Protein AF-A0A662SDG2-F1 (afdb_monomer_lite)

Sequence (334 aa):
MAEVIRYVDPDATGSGTGVDWTNAYTSLSAWEAAEQTNLVTDGDWHHVYCRSSSGTADTTGFVLAGWTTDSTHNIVVEAADGDQAVKTGWDTSRYRLVGVDDRIADIQEDYVTFRGLQFGFAYTSAGYEDIMRVRNQGVSNEILIDSCYFRTSSAGTTNQQIYAMTTNVNLIVVNTVMINGRMGVRVATDCSITLYNNVIYNCTSMGVYGNDTGATLYAKNNAVFDTPDDFDFAGTATIDHCASDDGDGTNSVAPSGSDWDNEYSDPANGDFTLLNTGNCYHGGATGPDTGLYTTDMEGDTYNTSAYSIGVDEYAASGGIVIPTVISLIRRLIG

Structure (mmCIF, N/CA/C/O backbone):
data_AF-A0A662SDG2-F1
#
_entry.id   AF-A0A662SDG2-F1
#
loop_
_atom_site.group_PDB
_atom_site.id
_atom_site.type_symbol
_atom_site.label_atom_id
_atom_site.label_alt_id
_atom_site.label_comp_id
_atom_site.label_asym_id
_atom_site.label_entity_id
_atom_site.label_seq_id
_atom_site.pdbx_PDB_ins_code
_atom_site.Cartn_x
_atom_site.Cartn_y
_atom_site.Cartn_z
_atom_site.occupancy
_atom_site.B_iso_or_equiv
_atom_site.auth_seq_id
_atom_site.auth_comp_id
_atom_site.auth_asym_id
_atom_site.auth_atom_id
_atom_site.pdbx_PDB_model_num
ATOM 1 N N . MET A 1 1 ? -16.011 -16.568 17.002 1.00 83.62 1 MET A N 1
ATOM 2 C CA . MET A 1 1 ? -15.451 -15.583 16.077 1.00 83.62 1 MET A CA 1
ATOM 3 C C . MET A 1 1 ? -16.527 -14.605 15.697 1.00 83.62 1 MET A C 1
ATOM 5 O O . MET A 1 1 ? -17.294 -14.879 14.777 1.00 83.62 1 MET A O 1
ATOM 9 N N . ALA A 1 2 ? -16.656 -13.542 16.487 1.00 93.88 2 ALA A N 1
ATOM 10 C CA . ALA A 1 2 ? -17.418 -12.382 16.064 1.00 93.88 2 ALA A CA 1
ATOM 11 C C . ALA A 1 2 ? -16.477 -11.405 15.349 1.00 93.88 2 ALA A C 1
ATOM 13 O O . ALA A 1 2 ? -15.291 -11.319 15.658 1.00 93.88 2 ALA A O 1
ATOM 14 N N . GLU A 1 3 ? -17.018 -10.710 14.358 1.00 97.75 3 GLU A N 1
ATOM 15 C CA . GLU A 1 3 ? -16.382 -9.532 13.784 1.00 97.75 3 GLU A CA 1
ATOM 16 C C . GLU A 1 3 ? -16.721 -8.336 14.671 1.00 97.75 3 GLU A C 1
ATOM 18 O O . GLU A 1 3 ? -17.898 -8.055 14.930 1.00 97.75 3 GLU A O 1
ATOM 23 N N . VAL A 1 4 ? -15.696 -7.633 15.137 1.00 98.31 4 VAL A N 1
ATOM 24 C CA . VAL A 1 4 ? -15.850 -6.386 15.876 1.00 98.31 4 VAL A CA 1
ATOM 25 C C . VAL A 1 4 ? -15.599 -5.235 14.911 1.00 98.31 4 VAL A C 1
ATOM 27 O O . VAL A 1 4 ? -14.466 -4.952 14.531 1.00 98.31 4 VAL A O 1
ATOM 30 N N . ILE A 1 5 ? -16.686 -4.575 14.511 1.00 98.62 5 ILE A N 1
ATOM 31 C CA . ILE A 1 5 ? -16.649 -3.472 13.547 1.00 98.62 5 ILE A CA 1
ATOM 32 C C . ILE A 1 5 ? -16.437 -2.146 14.276 1.00 98.62 5 ILE A C 1
ATOM 34 O O . ILE A 1 5 ? -17.138 -1.850 15.254 1.00 98.62 5 ILE A O 1
ATOM 38 N N . ARG A 1 6 ? -15.506 -1.331 13.775 1.00 98.69 6 ARG A N 1
ATOM 39 C CA . ARG A 1 6 ? -15.300 0.058 14.188 1.00 98.69 6 ARG A CA 1
ATOM 40 C C . ARG A 1 6 ? -15.235 1.007 13.003 1.00 98.69 6 ARG A C 1
ATOM 42 O O . ARG A 1 6 ? -14.871 0.625 11.898 1.00 98.69 6 ARG A O 1
ATOM 49 N N . TYR A 1 7 ? -15.586 2.259 13.265 1.00 98.88 7 TYR A N 1
ATOM 50 C CA . TYR A 1 7 ? -15.619 3.326 12.272 1.00 98.88 7 TYR A CA 1
ATOM 51 C C . TYR A 1 7 ? -14.664 4.455 12.656 1.00 98.88 7 TYR A C 1
ATOM 53 O O . TYR A 1 7 ? -14.654 4.895 13.811 1.00 98.88 7 TYR A O 1
ATOM 61 N N . VAL A 1 8 ? -13.911 4.943 11.673 1.00 98.88 8 VAL A N 1
ATOM 62 C CA . VAL A 1 8 ? -13.020 6.102 11.771 1.00 98.88 8 VAL A CA 1
ATOM 63 C C . VAL A 1 8 ? -13.420 7.127 10.714 1.00 98.88 8 VAL A C 1
ATOM 65 O O . VAL A 1 8 ? -13.437 6.828 9.522 1.00 98.88 8 VAL A O 1
ATOM 68 N N . ASP A 1 9 ? -13.735 8.340 11.152 1.00 98.69 9 ASP A N 1
ATOM 69 C CA . ASP A 1 9 ? -14.063 9.474 10.293 1.00 98.69 9 ASP A CA 1
ATOM 70 C C . ASP A 1 9 ? -13.536 10.759 10.954 1.00 98.69 9 ASP A C 1
ATOM 72 O O . ASP A 1 9 ? -14.071 11.161 11.992 1.00 98.69 9 ASP A O 1
ATOM 76 N N . PRO A 1 10 ? -12.500 11.419 10.399 1.00 98.50 10 PRO A N 1
ATOM 77 C CA . PRO A 1 10 ? -11.949 12.658 10.952 1.00 98.50 10 PRO A CA 1
ATOM 78 C C . PRO A 1 10 ? -12.973 13.790 11.063 1.00 98.50 10 PRO A C 1
ATOM 80 O O . PRO A 1 10 ? -12.776 14.736 11.823 1.00 98.50 10 PRO A O 1
ATOM 83 N N . ASP A 1 11 ? -14.078 13.679 10.326 1.00 98.19 11 ASP A N 1
ATOM 84 C CA . ASP A 1 11 ? -15.178 14.634 10.306 1.00 98.19 11 ASP A CA 1
ATOM 85 C C . ASP A 1 11 ? -16.301 14.293 11.309 1.00 98.19 11 ASP A C 1
ATOM 87 O O . ASP A 1 11 ? -17.300 15.016 11.400 1.00 98.19 11 ASP A O 1
ATOM 91 N N . ALA A 1 12 ? -16.177 13.200 12.071 1.00 98.06 12 ALA A N 1
ATOM 92 C CA . ALA A 1 12 ? -17.185 12.793 13.043 1.00 98.06 12 ALA A CA 1
ATOM 93 C C . ALA A 1 12 ? -17.339 13.807 14.188 1.00 98.06 12 ALA A C 1
ATOM 95 O O . ALA A 1 12 ? -16.380 14.385 14.696 1.00 98.06 12 ALA A O 1
ATOM 96 N N . THR A 1 13 ? -18.583 13.995 14.635 1.00 96.94 13 THR A N 1
ATOM 97 C CA . THR A 1 13 ? -18.944 14.962 15.694 1.00 96.94 13 THR A CA 1
ATOM 98 C C . THR A 1 13 ? -19.669 14.327 16.884 1.00 96.94 13 THR A C 1
ATOM 100 O O . THR A 1 13 ? -20.059 15.036 17.813 1.00 96.94 13 THR A O 1
ATOM 103 N N . GLY A 1 14 ? -19.882 13.007 16.858 1.00 95.62 14 GLY A N 1
ATOM 104 C CA . GLY A 1 14 ? -20.543 12.256 17.923 1.00 95.62 14 GLY A CA 1
ATOM 105 C C . GLY A 1 14 ? -19.624 11.921 19.097 1.00 95.62 14 GLY A C 1
ATOM 106 O O . GLY A 1 14 ? -18.680 12.642 19.410 1.00 95.62 14 GLY A O 1
ATOM 107 N N . SER A 1 15 ? -19.919 10.816 19.786 1.00 96.06 15 SER A N 1
ATOM 108 C CA . SER A 1 15 ? -19.248 10.464 21.046 1.00 96.06 15 SER A CA 1
ATOM 109 C C . SER A 1 15 ? -17.841 9.874 20.910 1.00 96.06 15 SER A C 1
ATOM 111 O O . SER A 1 15 ? -17.206 9.658 21.939 1.00 96.06 15 SER A O 1
ATOM 113 N N . GLY A 1 16 ? -17.359 9.584 19.696 1.00 97.00 16 GLY A N 1
ATOM 114 C CA . GLY A 1 16 ? -16.029 8.997 19.488 1.00 97.00 16 GLY A CA 1
ATOM 115 C C . GLY A 1 16 ? -15.892 7.572 20.030 1.00 97.00 16 GLY A C 1
ATOM 116 O O . GLY A 1 16 ? -14.881 7.242 20.637 1.00 97.00 16 GLY A O 1
ATOM 117 N N . THR A 1 17 ? -16.929 6.746 19.877 1.00 97.94 17 THR A N 1
ATOM 118 C CA . THR A 1 17 ? -16.970 5.353 20.361 1.00 97.94 17 THR A CA 1
ATOM 119 C C . THR A 1 17 ? -16.784 4.321 19.248 1.00 97.94 17 THR A C 1
ATOM 121 O O . THR A 1 17 ? -16.808 3.128 19.515 1.00 97.94 17 THR A O 1
ATOM 124 N N . GLY A 1 18 ? -16.713 4.750 17.987 1.00 98.25 18 GLY A N 1
ATOM 125 C CA . GLY A 1 18 ? -16.490 3.886 16.831 1.00 98.25 18 GLY A CA 1
ATOM 126 C C . GLY A 1 18 ? -17.622 2.922 16.484 1.00 98.25 18 GLY A C 1
ATOM 127 O O . GLY A 1 18 ? -17.410 2.078 15.629 1.00 98.25 18 GLY A O 1
ATOM 128 N N . VAL A 1 19 ? -18.799 3.002 17.115 1.00 98.00 19 VAL A N 1
ATOM 129 C CA . VAL A 1 19 ? -19.893 2.016 16.929 1.00 98.00 19 VAL A CA 1
ATOM 130 C C . VAL A 1 19 ? -20.742 2.251 15.678 1.00 98.00 19 VAL A C 1
ATOM 132 O O . VAL A 1 19 ? -21.427 1.346 15.210 1.00 98.00 19 VAL A O 1
ATOM 135 N N . ASP A 1 20 ? -20.711 3.469 15.148 1.00 98.31 20 ASP A N 1
ATOM 136 C CA . ASP A 1 20 ? -21.358 3.875 13.905 1.00 98.31 20 ASP A CA 1
ATOM 137 C C . ASP A 1 20 ? -20.641 5.112 13.348 1.00 98.31 20 ASP A C 1
ATOM 139 O O . ASP A 1 20 ? -19.813 5.720 14.024 1.00 98.31 20 ASP A O 1
ATOM 143 N N . TRP A 1 21 ? -20.985 5.518 12.129 1.00 98.19 21 TRP A N 1
ATOM 144 C CA . TRP A 1 21 ? -20.393 6.682 11.474 1.00 98.19 21 TRP A CA 1
ATOM 145 C C . TRP A 1 21 ? -20.638 8.031 12.172 1.00 98.19 21 TRP A C 1
ATOM 147 O O . TRP A 1 21 ? -19.837 8.947 12.019 1.00 98.19 21 TRP A O 1
ATOM 157 N N . THR A 1 22 ? -21.735 8.189 12.919 1.00 97.75 22 THR A N 1
ATOM 158 C CA . THR A 1 22 ? -21.993 9.428 13.681 1.00 97.75 22 THR A CA 1
ATOM 159 C C . THR A 1 22 ? -21.064 9.506 14.886 1.00 97.75 22 THR A C 1
ATOM 161 O O . THR A 1 22 ? -20.546 10.572 15.213 1.00 97.75 22 THR A O 1
ATOM 164 N N . ASN A 1 23 ? -20.841 8.363 15.528 1.00 98.31 23 ASN A N 1
ATOM 165 C CA . ASN A 1 23 ? -20.025 8.196 16.718 1.00 98.31 23 ASN A CA 1
ATOM 166 C C . ASN A 1 23 ? -18.631 7.643 16.400 1.00 98.31 23 ASN A C 1
ATOM 168 O O . ASN A 1 23 ? -17.997 7.096 17.299 1.00 98.31 23 ASN A O 1
ATOM 172 N N . ALA A 1 24 ? -18.164 7.761 15.155 1.00 98.75 24 ALA A N 1
ATOM 173 C CA . ALA A 1 24 ? -16.875 7.245 14.715 1.00 98.75 24 ALA A CA 1
ATOM 174 C C . ALA A 1 24 ? -15.720 7.874 15.507 1.00 98.75 24 ALA A C 1
ATOM 176 O O . ALA A 1 24 ? -15.833 8.990 16.021 1.00 98.75 24 ALA A O 1
ATOM 177 N N . TYR A 1 25 ? -14.606 7.155 15.609 1.00 98.81 25 TYR A N 1
ATOM 178 C CA . TYR A 1 25 ? -13.357 7.749 16.074 1.00 98.81 25 TYR A CA 1
ATOM 179 C C . TYR A 1 25 ? -12.903 8.821 15.085 1.00 98.81 25 TYR A C 1
ATOM 181 O O . TYR A 1 25 ? -13.024 8.640 13.878 1.00 98.81 25 TYR A O 1
ATOM 189 N N . THR A 1 26 ? -12.338 9.919 15.578 1.00 98.31 26 THR A N 1
ATOM 190 C CA . THR A 1 26 ? -11.854 11.010 14.715 1.00 98.31 26 THR A CA 1
ATOM 191 C C . THR A 1 26 ? -10.449 10.765 14.156 1.00 98.31 26 THR A C 1
ATOM 193 O O . THR A 1 26 ? -9.928 11.601 13.426 1.00 98.31 26 THR A O 1
ATOM 196 N N . SER A 1 27 ? -9.800 9.658 14.522 1.00 98.44 27 SER A N 1
ATOM 197 C CA . SER A 1 27 ? -8.522 9.222 13.954 1.00 98.44 27 SER A CA 1
ATOM 198 C C . SER A 1 27 ? -8.283 7.739 14.219 1.00 98.44 27 SER A C 1
ATOM 200 O O . SER A 1 27 ? -8.833 7.171 15.171 1.00 98.44 27 SER A O 1
ATOM 202 N N . LEU A 1 28 ? -7.412 7.121 13.421 1.00 98.50 28 LEU A N 1
ATOM 203 C CA . LEU A 1 28 ? -6.925 5.765 13.680 1.00 98.50 28 LEU A CA 1
ATOM 204 C C . LEU A 1 28 ? -6.156 5.689 15.000 1.00 98.50 28 LEU A C 1
ATOM 206 O O . LEU A 1 28 ? -6.294 4.711 15.722 1.00 98.50 28 LEU A O 1
ATOM 210 N N . SER A 1 29 ? -5.429 6.747 15.365 1.00 98.31 29 SER A N 1
ATOM 211 C CA . SER A 1 29 ? -4.766 6.855 16.671 1.00 98.31 29 SER A CA 1
ATOM 212 C C . SER A 1 29 ? -5.758 6.783 17.845 1.00 98.31 29 SER A C 1
ATOM 214 O O . SER A 1 29 ? -5.495 6.113 18.841 1.00 98.31 29 SER A O 1
ATOM 216 N N . ALA A 1 30 ? -6.929 7.426 17.728 1.00 98.50 30 ALA A N 1
ATOM 217 C CA . ALA A 1 30 ? -7.959 7.385 18.767 1.00 98.50 30 ALA A CA 1
ATOM 218 C C . ALA A 1 30 ? -8.649 6.016 18.869 1.00 98.50 30 ALA A C 1
ATOM 220 O O . ALA A 1 30 ? -8.959 5.578 19.976 1.00 98.50 30 ALA A O 1
ATOM 221 N N . TRP A 1 31 ? -8.879 5.352 17.731 1.00 98.69 31 TRP A N 1
ATOM 222 C CA . TRP A 1 31 ? -9.368 3.972 17.698 1.00 98.69 31 TRP A CA 1
ATOM 223 C C . TRP A 1 31 ? -8.371 3.022 18.368 1.00 98.69 31 TRP A C 1
ATOM 225 O O . TRP A 1 31 ? -8.741 2.274 19.273 1.00 98.69 31 TRP A O 1
ATOM 235 N N . GLU A 1 32 ? -7.111 3.094 17.941 1.00 98.31 32 GLU A N 1
ATOM 236 C CA . GLU A 1 32 ? -6.032 2.229 18.402 1.00 98.31 32 GLU A CA 1
ATOM 237 C C . GLU A 1 32 ? -5.919 2.292 19.926 1.00 98.31 32 GLU A C 1
ATOM 239 O O . GLU A 1 32 ? -6.043 1.263 20.578 1.00 98.31 32 GLU A O 1
ATOM 244 N N . ALA A 1 33 ? -5.853 3.494 20.504 1.00 98.06 33 ALA A N 1
ATOM 245 C CA . ALA A 1 33 ? -5.720 3.678 21.947 1.00 98.06 33 ALA A CA 1
ATOM 246 C C . ALA A 1 33 ? -6.935 3.200 22.770 1.00 98.06 33 ALA A C 1
ATOM 248 O O . ALA A 1 33 ? -6.810 2.981 23.978 1.00 98.06 33 ALA A O 1
ATOM 249 N N . ALA A 1 34 ? -8.121 3.099 22.161 1.00 98.19 34 ALA A N 1
ATOM 250 C CA . ALA A 1 34 ? -9.366 2.781 22.858 1.00 98.19 34 ALA A CA 1
ATOM 251 C C . ALA A 1 34 ? -9.717 1.287 22.847 1.00 98.19 34 ALA A C 1
ATOM 253 O O . ALA A 1 34 ? -10.394 0.826 23.766 1.00 98.19 34 ALA A O 1
ATOM 254 N N . GLU A 1 35 ? -9.298 0.553 21.816 1.00 98.06 35 GLU A N 1
ATOM 255 C CA . GLU A 1 35 ? -9.826 -0.786 21.521 1.00 98.06 35 GLU A CA 1
ATOM 256 C C . GLU A 1 35 ? -8.828 -1.929 21.764 1.00 98.06 35 GLU A C 1
ATOM 258 O O . GLU A 1 35 ? -9.221 -3.087 21.635 1.00 98.06 35 GLU A O 1
ATOM 263 N N . GLN A 1 36 ? -7.570 -1.641 22.137 1.00 96.44 36 GLN A N 1
ATOM 264 C CA . GLN A 1 36 ? -6.540 -2.672 22.357 1.00 96.44 36 GLN A CA 1
ATOM 265 C C . GLN A 1 36 ? -7.044 -3.811 23.253 1.00 96.44 36 GLN A C 1
ATOM 267 O O . GLN A 1 36 ? -7.447 -3.596 24.401 1.00 96.44 36 GLN A O 1
ATOM 272 N N . THR A 1 37 ? -6.974 -5.041 22.743 1.00 97.25 37 THR A N 1
ATOM 273 C CA . THR A 1 37 ? -7.363 -6.245 23.485 1.00 97.25 37 THR A CA 1
ATOM 274 C C . THR A 1 37 ? -6.651 -7.499 22.962 1.00 97.25 37 THR A C 1
ATOM 276 O O . THR A 1 37 ? -5.886 -7.472 21.995 1.00 97.25 37 THR A O 1
ATOM 279 N N . ASN A 1 38 ? -6.909 -8.630 23.617 1.00 97.38 38 ASN A N 1
ATOM 280 C CA . ASN A 1 38 ? -6.464 -9.949 23.198 1.00 97.38 38 ASN A CA 1
ATOM 281 C C . ASN A 1 38 ? -7.549 -10.638 22.354 1.00 97.38 38 ASN A C 1
ATOM 283 O O . ASN A 1 38 ? -8.392 -11.363 22.886 1.00 97.38 38 ASN A O 1
ATOM 287 N N . LEU A 1 39 ? -7.483 -10.450 21.034 1.00 97.12 39 LEU A N 1
ATOM 288 C CA . LEU A 1 39 ? -8.463 -10.985 20.083 1.00 97.12 39 LEU A CA 1
ATOM 289 C C . LEU A 1 39 ? -8.546 -12.518 20.113 1.00 97.12 39 LEU A C 1
ATOM 291 O O . LEU A 1 39 ? -9.624 -13.083 19.943 1.00 97.12 39 LEU A O 1
ATOM 295 N N . VAL A 1 40 ? -7.438 -13.201 20.415 1.00 96.69 40 VAL A N 1
ATOM 296 C CA . VAL A 1 40 ? -7.395 -14.669 20.538 1.00 96.69 40 VAL A CA 1
ATOM 297 C C . VAL A 1 40 ? -8.203 -15.167 21.742 1.00 96.69 40 VAL A C 1
ATOM 299 O O . VAL A 1 40 ? -8.932 -16.153 21.644 1.00 96.69 40 VAL A O 1
ATOM 302 N N . THR A 1 41 ? -8.076 -14.506 22.897 1.00 97.56 41 THR A N 1
ATOM 303 C CA . THR A 1 41 ? -8.797 -14.890 24.125 1.00 97.56 41 THR A CA 1
ATOM 304 C C . THR A 1 41 ? -10.269 -14.513 24.044 1.00 97.56 41 THR A C 1
ATOM 306 O O . THR A 1 41 ? -11.118 -15.290 24.486 1.00 97.56 41 THR A O 1
ATOM 309 N N . ASP A 1 42 ? -10.561 -13.353 23.458 1.00 97.38 42 ASP A N 1
ATOM 310 C CA . ASP A 1 42 ? -11.928 -12.888 23.222 1.00 97.38 42 ASP A CA 1
ATOM 311 C C . ASP A 1 42 ? -12.620 -13.732 22.132 1.00 97.38 42 ASP A C 1
ATOM 313 O O . ASP A 1 42 ? -13.835 -13.935 22.161 1.00 97.38 42 ASP A O 1
ATOM 317 N N . GLY A 1 43 ? -11.830 -14.338 21.239 1.00 97.25 43 GLY A N 1
ATOM 318 C CA . GLY A 1 43 ? -12.301 -15.192 20.158 1.00 97.25 43 GLY A CA 1
ATOM 319 C C . GLY A 1 43 ? -12.931 -14.392 19.023 1.00 97.25 43 GLY A C 1
ATOM 320 O O . GLY A 1 43 ? -13.896 -14.878 18.422 1.00 97.25 43 GLY A O 1
ATOM 321 N N . ASP A 1 44 ? -12.389 -13.202 18.754 1.00 97.75 44 ASP A N 1
ATOM 322 C CA . ASP A 1 44 ? -12.890 -12.173 17.839 1.00 97.75 44 ASP A CA 1
ATOM 323 C C . ASP A 1 44 ? -11.823 -11.753 16.814 1.00 97.75 44 ASP A C 1
ATOM 325 O O . ASP A 1 44 ? -10.652 -12.099 16.934 1.00 97.75 44 ASP A O 1
ATOM 329 N N . TRP A 1 45 ? -12.220 -10.999 15.793 1.00 97.94 45 TRP A N 1
ATOM 330 C CA . TRP A 1 45 ? -11.298 -10.266 14.918 1.00 97.94 45 TRP A CA 1
ATOM 331 C C . TRP A 1 45 ? -11.806 -8.839 14.725 1.00 97.94 45 TRP A C 1
ATOM 333 O O . TRP A 1 45 ? -12.994 -8.564 14.928 1.00 97.94 45 TRP A O 1
ATOM 343 N N . HIS A 1 46 ? -10.906 -7.922 14.380 1.00 98.38 46 HIS A N 1
ATOM 344 C CA . HIS A 1 46 ? -11.204 -6.494 14.354 1.00 98.38 46 HIS A CA 1
ATOM 345 C C . HIS A 1 46 ? -11.233 -5.957 12.928 1.00 98.38 46 HIS A C 1
ATOM 347 O O . HIS A 1 46 ? -10.279 -6.148 12.177 1.00 98.38 46 HIS A O 1
ATOM 353 N N . HIS A 1 47 ? -12.297 -5.234 12.584 1.00 98.69 47 HIS A N 1
ATOM 354 C CA . HIS A 1 47 ? -12.448 -4.586 11.287 1.00 98.69 47 HIS A CA 1
ATOM 355 C C . HIS A 1 47 ? -12.727 -3.098 11.468 1.00 98.69 47 HIS A C 1
ATOM 357 O O . HIS A 1 47 ? -13.716 -2.703 12.088 1.00 98.69 47 HIS A O 1
ATOM 363 N N . VAL A 1 48 ? -11.848 -2.261 10.933 1.00 98.81 48 VAL A N 1
ATOM 364 C CA . VAL A 1 48 ? -11.928 -0.808 11.027 1.00 98.81 48 VAL A CA 1
ATOM 365 C C . VAL A 1 48 ? -12.207 -0.233 9.650 1.00 98.81 48 VAL A C 1
ATOM 367 O O . VAL A 1 48 ? -11.363 -0.326 8.766 1.00 98.81 48 VAL A O 1
ATOM 370 N N . TYR A 1 49 ? -13.366 0.400 9.493 1.00 98.88 49 TYR A N 1
ATOM 371 C CA . TYR A 1 49 ? -13.711 1.150 8.292 1.00 98.88 49 TYR A CA 1
ATOM 372 C C . TYR A 1 49 ? -13.318 2.614 8.442 1.00 98.88 49 TYR A C 1
ATOM 374 O O . TYR A 1 49 ? -13.732 3.288 9.389 1.00 98.88 49 TYR A O 1
ATOM 382 N N . CYS A 1 50 ? -12.575 3.125 7.471 1.00 98.88 50 CYS A N 1
ATOM 383 C CA . CYS A 1 50 ? -12.105 4.499 7.433 1.00 98.88 50 CYS A CA 1
ATOM 384 C C . CYS A 1 50 ? -12.771 5.273 6.296 1.00 98.88 50 CYS A C 1
ATOM 386 O O . CYS A 1 50 ? -12.782 4.816 5.157 1.00 98.88 50 CYS A O 1
ATOM 388 N N . ARG A 1 51 ? -13.290 6.465 6.579 1.00 98.44 51 ARG A N 1
ATOM 389 C CA . ARG A 1 51 ? -13.829 7.373 5.557 1.00 98.44 51 ARG A CA 1
ATOM 390 C C . ARG A 1 51 ? -13.513 8.821 5.897 1.00 98.44 51 ARG A C 1
ATOM 392 O O . ARG A 1 51 ? -13.225 9.118 7.052 1.00 98.44 51 ARG A O 1
ATOM 399 N N . SER A 1 52 ? -13.650 9.735 4.946 1.00 97.38 52 SER A N 1
ATOM 400 C CA . SER A 1 52 ? -13.709 11.166 5.244 1.00 97.38 52 SER A CA 1
ATOM 401 C C . SER A 1 52 ? -14.992 11.771 4.696 1.00 97.38 52 SER A C 1
ATOM 403 O O . SER A 1 52 ? -15.134 11.996 3.498 1.00 97.38 52 SER A O 1
ATOM 405 N N . SER A 1 53 ? -15.948 12.070 5.577 1.00 97.12 53 SER A N 1
ATOM 406 C CA . SER A 1 53 ? -17.250 12.568 5.117 1.00 97.12 53 SER A CA 1
ATOM 407 C C . SER A 1 53 ? -17.235 14.012 4.599 1.00 97.12 53 SER A C 1
ATOM 409 O O . SER A 1 53 ? -18.195 14.427 3.945 1.00 97.12 53 SER A O 1
ATOM 411 N N . SER A 1 54 ? -16.167 14.780 4.849 1.00 96.44 54 SER A N 1
ATOM 412 C CA . SER A 1 54 ? -15.998 16.145 4.326 1.00 96.44 54 SER A CA 1
ATOM 413 C C . SER A 1 54 ? -14.631 16.424 3.683 1.00 96.44 54 SER A C 1
ATOM 415 O O . SER A 1 54 ? -14.346 17.553 3.276 1.00 96.44 54 SER A O 1
ATOM 417 N N . GLY A 1 55 ? -13.799 15.395 3.525 1.00 96.31 55 GLY A N 1
ATOM 418 C CA . GLY A 1 55 ? -12.452 15.509 2.974 1.00 96.31 55 GLY A CA 1
ATOM 419 C C . GLY A 1 55 ? -11.401 15.983 3.985 1.00 96.31 55 GLY A C 1
ATOM 420 O O . GLY A 1 55 ? -10.322 16.408 3.561 1.00 96.31 55 GLY A O 1
ATOM 421 N N . THR A 1 56 ? -11.654 15.937 5.296 1.00 98.06 56 THR A N 1
ATOM 422 C CA . THR A 1 56 ? -10.620 16.163 6.321 1.00 98.06 56 THR A CA 1
ATOM 423 C C . THR A 1 56 ? -9.650 14.983 6.391 1.00 98.06 56 THR A C 1
ATOM 425 O O . THR A 1 56 ? -10.044 13.823 6.456 1.00 98.06 56 THR A O 1
ATOM 428 N N . ALA A 1 57 ? -8.348 15.275 6.387 1.00 97.75 57 ALA A N 1
ATOM 429 C CA . ALA A 1 57 ? -7.323 14.251 6.572 1.00 97.75 57 ALA A CA 1
ATOM 430 C C . ALA A 1 57 ? -7.239 13.807 8.040 1.00 97.75 57 ALA A C 1
ATOM 432 O O . ALA A 1 57 ? -7.333 14.646 8.936 1.00 97.75 57 ALA A O 1
ATOM 433 N N . ASP A 1 58 ? -6.950 12.527 8.278 1.00 97.94 58 ASP A N 1
ATOM 434 C CA . ASP A 1 58 ? -6.422 12.092 9.570 1.00 97.94 58 ASP A CA 1
ATOM 435 C C . ASP A 1 58 ? -4.952 12.514 9.652 1.00 97.94 58 ASP A C 1
ATOM 437 O O . ASP A 1 58 ? -4.107 12.018 8.908 1.00 97.94 58 ASP A O 1
ATOM 441 N N . THR A 1 59 ? -4.639 13.469 10.524 1.00 96.44 59 THR A N 1
ATOM 442 C CA . THR A 1 59 ? -3.276 13.997 10.671 1.00 96.44 59 THR A CA 1
ATOM 443 C C . THR A 1 59 ? -2.529 13.430 11.872 1.00 96.44 59 THR A C 1
ATOM 445 O O . THR A 1 59 ? -1.487 13.964 12.251 1.00 96.44 59 THR A O 1
ATOM 448 N N . THR A 1 60 ? -3.076 12.405 12.529 1.00 95.19 60 THR A N 1
ATOM 449 C CA . THR A 1 60 ? -2.479 11.837 13.738 1.00 95.19 60 THR A CA 1
ATOM 450 C C . THR A 1 60 ? -1.837 10.502 13.402 1.00 95.19 60 THR A C 1
ATOM 452 O O . THR A 1 60 ? -2.533 9.513 13.183 1.00 95.19 60 THR A O 1
ATOM 455 N N . GLY A 1 61 ? -0.502 10.467 13.387 1.00 94.38 61 GLY A N 1
ATOM 456 C CA . GLY A 1 61 ? 0.227 9.208 13.276 1.00 94.38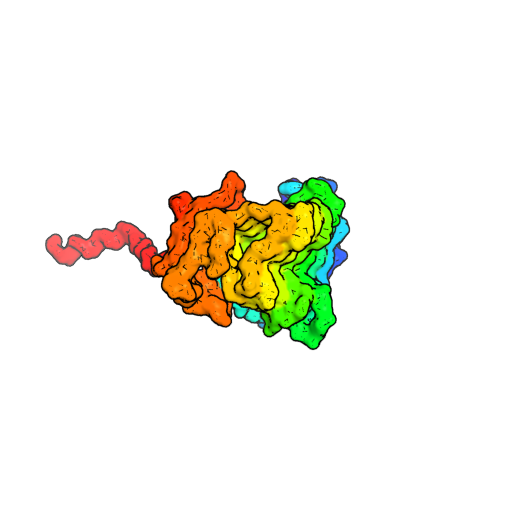 61 GLY A CA 1
ATOM 457 C C . GLY A 1 61 ? -0.168 8.237 14.393 1.00 94.38 61 GLY A C 1
ATOM 458 O O . GLY A 1 61 ? -0.533 8.653 15.498 1.00 94.38 61 GLY A O 1
ATOM 459 N N . PHE A 1 62 ? -0.114 6.939 14.113 1.00 96.06 62 PHE A N 1
ATOM 460 C CA . PHE A 1 62 ? -0.504 5.906 15.068 1.00 96.06 62 PHE A CA 1
ATOM 461 C C . PHE A 1 62 ? 0.523 4.779 15.137 1.00 96.06 62 PHE A C 1
ATOM 463 O O . PHE A 1 62 ? 1.253 4.492 14.185 1.00 96.06 62 PHE A O 1
ATOM 470 N N . VAL A 1 63 ? 0.565 4.144 16.304 1.00 96.69 63 VAL A N 1
ATOM 471 C CA . VAL A 1 63 ? 1.352 2.943 16.561 1.00 96.69 63 VAL A CA 1
ATOM 472 C C . VAL A 1 63 ? 0.358 1.830 16.800 1.00 96.69 63 VAL A C 1
ATOM 474 O O . VAL A 1 63 ? -0.372 1.903 17.774 1.00 96.69 63 VAL A O 1
ATOM 477 N N . LEU A 1 64 ? 0.318 0.825 15.931 1.00 96.25 64 LEU A N 1
ATOM 478 C CA . LEU A 1 64 ? -0.499 -0.358 16.172 1.00 96.25 64 LEU A CA 1
ATOM 479 C C . LEU A 1 64 ? 0.315 -1.309 17.047 1.00 96.25 64 LEU A C 1
ATOM 481 O O . LEU A 1 64 ? 1.286 -1.889 16.555 1.00 96.25 64 LEU A O 1
ATOM 485 N N . ALA A 1 65 ? -0.020 -1.384 18.337 1.00 95.31 65 ALA A N 1
ATOM 486 C CA . ALA A 1 65 ? 0.708 -2.175 19.328 1.00 95.31 65 ALA A CA 1
ATOM 487 C C . ALA A 1 65 ? -0.183 -2.587 20.517 1.00 95.31 65 ALA A C 1
ATOM 489 O O . ALA A 1 65 ? -1.202 -1.966 20.793 1.00 95.31 65 ALA A O 1
ATOM 490 N N . GLY A 1 66 ? 0.241 -3.596 21.278 1.00 94.94 66 GLY A N 1
ATOM 491 C CA . GLY A 1 66 ? -0.453 -4.064 22.481 1.00 94.94 66 GLY A CA 1
ATOM 492 C C . GLY A 1 66 ? -1.601 -5.043 22.224 1.00 94.94 66 GLY A C 1
ATOM 493 O O . GLY A 1 66 ? -2.320 -5.380 23.167 1.00 94.94 66 GLY A O 1
ATOM 494 N N . TRP A 1 67 ? -1.763 -5.522 20.992 1.00 95.44 67 TRP A N 1
ATOM 495 C CA . TRP A 1 67 ? -2.785 -6.500 20.637 1.00 95.44 67 TRP A CA 1
ATOM 496 C C . TRP A 1 67 ? -2.273 -7.928 20.863 1.00 95.44 67 TRP A C 1
ATOM 498 O O . TRP A 1 67 ? -1.103 -8.190 21.137 1.00 95.44 67 TRP A O 1
ATOM 508 N N . THR A 1 68 ? -3.176 -8.901 20.824 1.00 95.25 68 THR A N 1
ATOM 509 C CA . THR A 1 68 ? -2.792 -10.309 20.675 1.00 95.25 68 THR A CA 1
ATOM 510 C C . THR A 1 68 ? -3.613 -10.899 19.550 1.00 95.25 68 THR A C 1
ATOM 512 O O . THR A 1 68 ? -4.830 -11.039 19.689 1.00 95.25 68 THR A O 1
ATOM 515 N N . THR A 1 69 ? -2.937 -11.228 18.456 1.00 95.00 69 THR A N 1
ATOM 516 C CA . THR A 1 69 ? -3.522 -11.678 17.193 1.00 95.00 69 THR A CA 1
ATOM 517 C C . THR A 1 69 ? -3.014 -13.069 16.808 1.00 95.00 69 THR A C 1
ATOM 519 O O . THR A 1 69 ? -2.014 -13.566 17.334 1.00 95.00 69 THR A O 1
ATOM 522 N N . ASP A 1 70 ? -3.714 -13.715 15.881 1.00 94.81 70 ASP A N 1
ATOM 523 C CA . ASP A 1 70 ? -3.218 -14.873 15.137 1.00 94.81 70 ASP A CA 1
ATOM 524 C C . ASP A 1 70 ? -3.798 -14.876 13.710 1.00 94.81 70 ASP A C 1
ATOM 526 O O . ASP A 1 70 ? -4.514 -13.956 13.314 1.00 94.81 70 ASP A O 1
ATOM 530 N N . SER A 1 71 ? -3.521 -15.921 12.926 1.00 93.19 71 SER A N 1
ATOM 531 C CA . SER A 1 71 ? -4.002 -16.037 11.541 1.00 93.19 71 SER A CA 1
ATOM 532 C C . SER A 1 71 ? -5.527 -16.096 11.388 1.00 93.19 71 SER A C 1
ATOM 534 O O . SER A 1 71 ? -6.036 -15.988 10.274 1.00 93.19 71 SER A O 1
ATOM 536 N N . THR A 1 72 ? -6.263 -16.280 12.482 1.00 95.56 72 THR A N 1
ATOM 537 C CA . THR A 1 72 ? -7.728 -16.323 12.527 1.00 95.56 72 THR A CA 1
ATOM 538 C C . THR A 1 72 ? -8.347 -15.169 13.323 1.00 95.56 72 THR A C 1
ATOM 540 O O . THR A 1 72 ? -9.507 -14.840 13.097 1.00 95.56 72 THR A O 1
ATOM 543 N N . HIS A 1 73 ? -7.580 -14.532 14.208 1.00 96.81 73 HIS A N 1
ATOM 544 C CA . HIS A 1 73 ? -7.969 -13.402 15.052 1.00 96.81 73 HIS A CA 1
ATOM 545 C C . HIS A 1 73 ? -7.091 -12.195 14.695 1.00 96.81 73 HIS A C 1
ATOM 547 O O . HIS A 1 73 ? -6.090 -11.919 15.358 1.00 96.81 73 HIS A O 1
ATOM 553 N N . ASN A 1 74 ? -7.421 -11.521 13.596 1.00 96.56 74 ASN A N 1
ATOM 554 C CA . ASN A 1 74 ? -6.572 -10.515 12.958 1.00 96.56 74 ASN A CA 1
ATOM 555 C C . ASN A 1 74 ? -7.181 -9.103 13.020 1.00 96.56 74 ASN A C 1
ATOM 557 O O . ASN A 1 74 ? -8.286 -8.900 13.532 1.00 96.56 74 ASN A O 1
ATOM 561 N N . ILE A 1 75 ? -6.426 -8.124 12.520 1.00 98.12 75 ILE A N 1
ATOM 562 C CA . ILE A 1 75 ? -6.858 -6.728 12.404 1.00 98.12 75 ILE A CA 1
ATOM 563 C C . ILE A 1 75 ? -6.899 -6.352 10.924 1.00 98.12 75 ILE A C 1
ATOM 565 O O . ILE A 1 75 ? -5.899 -6.474 10.218 1.00 98.12 75 ILE A O 1
ATOM 569 N N . VAL A 1 76 ? -8.038 -5.840 10.469 1.00 98.50 76 VAL A N 1
ATOM 570 C CA . VAL A 1 76 ? -8.220 -5.270 9.133 1.00 98.50 76 VAL A CA 1
ATOM 571 C C . VAL A 1 76 ? -8.547 -3.789 9.273 1.00 98.50 76 VAL A C 1
ATOM 573 O O . VAL A 1 76 ? -9.489 -3.421 9.973 1.00 98.50 76 VAL A O 1
ATOM 576 N N . VAL A 1 77 ? -7.775 -2.939 8.603 1.00 98.81 77 VAL A N 1
ATOM 577 C CA . VAL A 1 77 ? -8.030 -1.503 8.478 1.00 98.81 77 VAL A CA 1
ATOM 578 C C . VAL A 1 77 ? -8.271 -1.197 7.006 1.00 98.81 77 VAL A C 1
ATOM 580 O O . VAL A 1 77 ? -7.374 -1.336 6.175 1.00 98.81 77 VAL A O 1
ATOM 583 N N . GLU A 1 78 ? -9.489 -0.796 6.676 1.00 98.69 78 GLU A N 1
ATOM 584 C CA . GLU A 1 78 ? -9.968 -0.712 5.302 1.00 98.69 78 GLU A CA 1
ATOM 585 C C . GLU A 1 78 ? -10.661 0.627 5.042 1.00 98.69 78 GLU A C 1
ATOM 587 O O . GLU A 1 78 ? -11.393 1.149 5.884 1.00 98.69 78 GLU A O 1
ATOM 592 N N . ALA A 1 79 ? -10.438 1.206 3.864 1.00 98.62 79 ALA A N 1
ATOM 593 C CA . ALA A 1 79 ? -11.238 2.333 3.407 1.00 98.62 79 ALA A CA 1
ATOM 594 C C . ALA A 1 79 ? -12.681 1.895 3.117 1.00 98.62 79 ALA A C 1
ATOM 596 O O . ALA A 1 79 ? -12.920 0.887 2.458 1.00 98.62 79 ALA A O 1
ATOM 597 N N . ALA A 1 80 ? -13.652 2.673 3.583 1.00 98.31 80 ALA A N 1
ATOM 598 C CA . ALA A 1 80 ? -15.060 2.435 3.306 1.00 98.31 80 ALA A CA 1
ATOM 599 C C . ALA A 1 80 ? -15.397 2.620 1.816 1.00 98.31 80 ALA A C 1
ATOM 601 O O . ALA A 1 80 ? -14.669 3.278 1.074 1.00 98.31 80 ALA A O 1
ATOM 602 N N . ASP A 1 81 ? -16.554 2.100 1.402 1.00 95.75 81 ASP A N 1
ATOM 603 C CA . ASP A 1 81 ? -17.083 2.266 0.045 1.00 95.75 81 ASP A CA 1
ATOM 604 C C . ASP A 1 81 ? -17.156 3.733 -0.392 1.00 95.75 81 ASP A C 1
ATOM 606 O O . ASP A 1 81 ? -17.870 4.544 0.202 1.00 95.75 81 ASP A O 1
ATOM 610 N N . GLY A 1 82 ? -16.449 4.045 -1.480 1.00 95.44 82 GLY A N 1
ATOM 611 C CA . GLY A 1 82 ? -16.304 5.389 -2.039 1.00 95.44 82 GLY A CA 1
ATOM 612 C C . GLY A 1 82 ? -15.067 6.145 -1.545 1.00 95.44 82 GLY A C 1
ATOM 613 O O . GLY A 1 82 ? -14.687 7.137 -2.164 1.00 95.44 82 GLY A O 1
ATOM 614 N N . ASP A 1 83 ? -14.414 5.661 -0.490 1.00 98.00 83 ASP A N 1
ATOM 615 C CA . ASP A 1 83 ? -13.194 6.232 0.084 1.00 98.00 83 ASP A CA 1
ATOM 616 C C . ASP A 1 83 ? -11.931 5.442 -0.284 1.00 98.00 83 ASP A C 1
ATOM 618 O O . ASP A 1 83 ? -10.829 5.869 0.066 1.00 98.00 83 ASP A O 1
ATOM 622 N N . GLN A 1 84 ? -12.067 4.319 -1.000 1.00 98.12 84 GLN A N 1
ATOM 623 C CA . GLN A 1 84 ? -10.925 3.519 -1.436 1.00 98.12 84 GLN A CA 1
ATOM 624 C C . GLN A 1 84 ? -9.941 4.344 -2.268 1.00 98.12 84 GLN A C 1
ATOM 626 O O . GLN A 1 84 ? -10.337 5.217 -3.029 1.00 98.12 84 GLN A O 1
ATOM 631 N N . ALA A 1 85 ? -8.650 4.069 -2.160 1.00 98.06 85 ALA A N 1
ATOM 632 C CA . ALA A 1 85 ? -7.646 4.578 -3.074 1.00 98.06 85 ALA A CA 1
ATOM 633 C C . ALA A 1 85 ? -7.884 4.029 -4.490 1.00 98.06 85 ALA A C 1
ATOM 635 O O . ALA A 1 85 ? -8.481 2.970 -4.662 1.00 98.06 85 ALA A O 1
ATOM 636 N N . VAL A 1 86 ? -7.415 4.754 -5.504 1.00 97.06 86 VAL A N 1
ATOM 637 C CA . VAL A 1 86 ? -7.574 4.386 -6.919 1.00 97.06 86 VAL A CA 1
ATOM 638 C C . VAL A 1 86 ? -6.288 4.621 -7.692 1.00 97.06 86 VAL A C 1
ATOM 640 O O . VAL A 1 86 ? -5.433 5.410 -7.279 1.00 97.06 86 VAL A O 1
ATOM 643 N N . LYS A 1 87 ? -6.179 3.970 -8.850 1.00 95.88 87 LYS A N 1
ATOM 644 C CA . LYS A 1 87 ? -5.027 4.088 -9.755 1.00 95.88 87 LYS A CA 1
ATOM 645 C C . LYS A 1 87 ? -4.896 5.470 -10.394 1.00 95.88 87 LYS A C 1
ATOM 647 O O . LYS A 1 87 ? -3.804 5.836 -10.809 1.00 95.88 87 LYS A O 1
ATOM 652 N N . THR A 1 88 ? -5.984 6.244 -10.443 1.00 96.38 88 THR A N 1
ATOM 653 C CA . THR A 1 88 ? -6.038 7.581 -11.063 1.00 96.38 88 THR A CA 1
ATOM 654 C C . THR A 1 88 ? -5.508 8.701 -10.158 1.00 96.38 88 THR A C 1
ATOM 656 O O . THR A 1 88 ? -5.778 9.878 -10.401 1.00 96.38 88 THR A O 1
ATOM 659 N N . GLY A 1 89 ? -4.821 8.355 -9.069 1.00 94.81 89 GLY A N 1
ATOM 660 C CA . GLY A 1 89 ? -4.112 9.313 -8.233 1.00 94.81 89 GLY A CA 1
ATOM 661 C C . GLY A 1 89 ? -4.780 9.649 -6.901 1.00 94.81 89 GLY A C 1
ATOM 662 O O . GLY A 1 89 ? -5.786 9.079 -6.481 1.00 94.81 89 GLY A O 1
ATOM 663 N N . TRP A 1 90 ? -4.169 10.614 -6.213 1.00 96.50 90 TRP A N 1
ATOM 664 C CA . TRP A 1 90 ? -4.565 11.039 -4.872 1.00 96.50 90 TRP A CA 1
ATOM 665 C C . TRP A 1 90 ? -5.830 11.899 -4.854 1.00 96.50 90 TRP A C 1
ATOM 667 O O . TRP A 1 90 ? -5.878 12.956 -5.488 1.00 96.50 90 TRP A O 1
ATOM 677 N N . ASP A 1 91 ? -6.778 11.551 -3.986 1.00 97.00 91 ASP A N 1
ATOM 678 C CA . ASP A 1 91 ? -8.054 12.248 -3.842 1.00 97.00 91 ASP A CA 1
ATOM 679 C C . ASP A 1 91 ? -8.229 12.841 -2.431 1.00 97.00 91 ASP A C 1
ATOM 681 O O . ASP A 1 91 ? -8.275 12.138 -1.421 1.00 97.00 91 ASP A O 1
ATOM 685 N N . THR A 1 92 ? -8.345 14.170 -2.338 1.00 97.06 92 THR A N 1
ATOM 686 C CA . THR A 1 92 ? -8.573 14.873 -1.061 1.00 97.06 92 THR A CA 1
ATOM 687 C C . THR A 1 92 ? -10.024 14.841 -0.584 1.00 97.06 92 THR A C 1
ATOM 689 O O . THR A 1 92 ? -10.318 15.389 0.476 1.00 97.06 92 THR A O 1
ATOM 692 N N . SER A 1 93 ? -10.942 14.261 -1.352 1.00 97.31 93 SER A N 1
ATOM 693 C CA . SER A 1 93 ? -12.308 13.997 -0.894 1.00 97.31 93 SER A CA 1
ATOM 694 C C . SER A 1 93 ? -12.439 12.663 -0.156 1.00 97.31 93 SER A C 1
ATOM 696 O O . SER A 1 93 ? -13.425 12.479 0.546 1.00 97.31 93 SER A O 1
ATOM 698 N N . ARG A 1 94 ? -11.433 11.783 -0.257 1.00 98.06 94 ARG A N 1
ATOM 699 C CA . ARG A 1 94 ? -11.402 10.463 0.384 1.00 98.06 94 ARG A CA 1
ATOM 700 C C . ARG A 1 94 ? -10.594 10.470 1.674 1.00 98.06 94 ARG A C 1
ATOM 702 O O . ARG A 1 94 ? -9.775 11.374 1.922 1.00 98.06 94 ARG A O 1
ATOM 709 N N . TYR A 1 95 ? -10.785 9.423 2.472 1.00 98.50 95 TYR A N 1
ATOM 710 C CA . TYR A 1 95 ? -9.961 9.154 3.637 1.00 98.50 95 TYR A CA 1
ATOM 711 C C . TYR A 1 95 ? -8.487 9.084 3.265 1.00 98.50 95 TYR A C 1
ATOM 713 O O . TYR A 1 95 ? -8.073 8.518 2.250 1.00 98.50 95 TYR A O 1
ATOM 721 N N . ARG A 1 96 ? -7.680 9.704 4.115 1.00 98.12 96 ARG A N 1
ATOM 722 C CA . ARG A 1 96 ? -6.235 9.744 3.965 1.00 98.12 96 ARG A CA 1
ATOM 723 C C . ARG A 1 96 ? -5.592 10.022 5.302 1.00 98.12 96 ARG A C 1
ATOM 725 O O . ARG A 1 96 ? -6.043 10.912 6.027 1.00 98.12 96 ARG A O 1
ATOM 732 N N . LEU A 1 97 ? -4.503 9.319 5.570 1.00 97.75 97 LEU A N 1
ATOM 733 C CA . LEU A 1 97 ? -3.607 9.676 6.650 1.00 97.75 97 LEU A CA 1
ATOM 734 C C . LEU A 1 97 ? -2.524 10.605 6.109 1.00 97.75 97 LEU A C 1
ATOM 736 O O . LEU A 1 97 ? -1.871 10.282 5.113 1.00 97.75 97 LEU A O 1
ATOM 740 N N . VAL A 1 98 ? -2.340 11.760 6.747 1.00 95.38 98 VAL A N 1
ATOM 741 C CA . VAL A 1 98 ? -1.358 12.761 6.327 1.00 95.38 98 VAL A CA 1
ATOM 742 C C . VAL A 1 98 ? -0.432 13.154 7.468 1.00 95.38 98 VAL A C 1
ATOM 744 O O . VAL A 1 98 ? -0.858 13.784 8.429 1.00 95.38 98 VAL A O 1
ATOM 747 N N . GLY A 1 99 ? 0.851 12.830 7.327 1.00 91.31 99 GLY A N 1
ATOM 748 C CA . GLY A 1 99 ? 1.906 13.210 8.269 1.00 91.31 99 GLY A CA 1
ATOM 749 C C . GLY A 1 99 ? 2.749 14.383 7.774 1.00 91.31 99 GLY A C 1
ATOM 750 O O . GLY A 1 99 ? 2.806 14.671 6.574 1.00 91.31 99 GLY A O 1
ATOM 751 N N . VAL A 1 100 ? 3.435 15.036 8.712 1.00 89.00 100 VAL A N 1
ATOM 752 C CA . VAL A 1 100 ? 4.454 16.061 8.452 1.00 89.00 100 VAL A CA 1
ATOM 753 C C . VAL A 1 100 ? 5.644 15.757 9.337 1.00 89.00 100 VAL A C 1
ATOM 755 O O . VAL A 1 100 ? 5.475 15.741 10.553 1.00 89.00 100 VAL A O 1
ATOM 758 N N . ASP A 1 101 ? 6.812 15.541 8.738 1.00 82.81 101 ASP A N 1
ATOM 759 C CA . ASP A 1 101 ? 8.075 15.300 9.451 1.00 82.81 101 ASP A CA 1
ATOM 760 C C . ASP A 1 101 ? 7.972 14.286 10.626 1.00 82.81 101 ASP A C 1
ATOM 762 O O . ASP A 1 101 ? 8.676 14.398 11.628 1.00 82.81 101 ASP A O 1
ATOM 766 N N . ASP A 1 102 ? 7.045 13.324 10.539 1.00 85.94 102 ASP A N 1
ATOM 767 C CA . ASP A 1 102 ? 6.941 12.158 11.411 1.00 85.94 102 ASP A CA 1
ATOM 768 C C . ASP A 1 102 ? 6.302 10.965 10.670 1.00 85.94 102 ASP A C 1
ATOM 770 O O . ASP A 1 102 ? 5.578 11.115 9.678 1.00 85.94 102 ASP A O 1
ATOM 774 N N . ARG A 1 103 ? 6.541 9.757 11.178 1.00 90.69 103 ARG A N 1
ATOM 775 C CA . ARG A 1 103 ? 5.949 8.522 10.669 1.00 90.69 103 ARG A CA 1
ATOM 776 C C . ARG A 1 103 ? 4.433 8.539 10.832 1.00 90.69 103 ARG A C 1
ATOM 778 O O . ARG A 1 103 ? 3.911 8.920 11.876 1.00 90.69 103 ARG A O 1
ATOM 785 N N . ILE A 1 104 ? 3.729 8.035 9.822 1.00 94.00 104 ILE A N 1
ATOM 786 C CA . ILE A 1 104 ? 2.264 7.973 9.828 1.00 94.00 104 ILE A CA 1
ATOM 787 C C . ILE A 1 104 ? 1.769 6.693 10.499 1.00 94.00 104 ILE A C 1
ATOM 789 O O . ILE A 1 104 ? 0.900 6.744 11.365 1.00 94.00 104 ILE A O 1
ATOM 793 N N . ALA A 1 105 ? 2.327 5.549 10.107 1.00 95.81 105 ALA A N 1
ATOM 794 C CA . ALA A 1 105 ? 1.930 4.246 10.619 1.00 95.81 105 ALA A CA 1
ATOM 795 C C . ALA A 1 105 ? 3.147 3.470 11.123 1.00 95.81 105 ALA A C 1
ATOM 797 O O . ALA A 1 105 ? 4.123 3.258 10.400 1.00 95.81 105 ALA A O 1
ATOM 798 N N . ASP A 1 106 ? 3.086 3.034 12.374 1.00 95.75 106 ASP A N 1
ATOM 799 C CA . ASP A 1 106 ? 4.092 2.184 12.994 1.00 95.75 106 ASP A CA 1
ATOM 800 C C . ASP A 1 106 ? 3.467 0.860 13.413 1.00 95.75 106 ASP A C 1
ATOM 802 O O . ASP A 1 106 ? 2.815 0.763 14.450 1.00 95.75 106 ASP A O 1
ATOM 806 N N . ILE A 1 107 ? 3.651 -0.156 12.583 1.00 95.62 107 ILE A N 1
ATOM 807 C CA . ILE A 1 107 ? 3.019 -1.454 12.770 1.00 95.62 107 ILE A CA 1
ATOM 808 C C . ILE A 1 107 ? 3.945 -2.301 13.621 1.00 95.62 107 ILE A C 1
ATOM 810 O O . ILE A 1 107 ? 5.063 -2.610 13.206 1.00 95.62 107 ILE A O 1
ATOM 814 N N . GLN A 1 108 ? 3.492 -2.623 14.825 1.00 94.75 108 GLN A N 1
ATOM 815 C CA . GLN A 1 108 ? 4.192 -3.480 15.769 1.00 94.75 108 GLN A CA 1
ATOM 816 C C . GLN A 1 108 ? 3.292 -4.643 16.197 1.00 94.75 108 GLN A C 1
ATOM 818 O O . GLN A 1 108 ? 3.353 -5.058 17.346 1.00 94.75 108 GLN A O 1
ATOM 823 N N . GLU A 1 109 ? 2.449 -5.130 15.289 1.00 93.38 109 GLU A N 1
ATOM 824 C CA . GLU A 1 109 ? 1.546 -6.259 15.501 1.00 93.38 109 GLU A CA 1
ATOM 825 C C . GLU A 1 109 ? 1.620 -7.227 14.324 1.00 93.38 109 GLU A C 1
ATOM 827 O O . GLU A 1 109 ? 1.872 -6.824 13.184 1.00 93.38 109 GLU A O 1
ATOM 832 N N . ASP A 1 110 ? 1.371 -8.499 14.618 1.00 93.31 110 ASP A N 1
ATOM 833 C CA . ASP A 1 110 ? 1.292 -9.562 13.622 1.00 93.31 110 ASP A CA 1
ATOM 834 C C . ASP A 1 110 ? -0.154 -9.673 13.091 1.00 93.31 110 ASP A C 1
ATOM 836 O O . ASP A 1 110 ? -1.108 -9.300 13.777 1.00 93.31 110 ASP A O 1
ATOM 840 N N . TYR A 1 111 ? -0.342 -10.217 11.883 1.00 94.81 111 TYR A N 1
ATOM 841 C CA . TYR A 1 111 ? -1.665 -10.460 11.278 1.00 94.81 111 TYR A CA 1
ATOM 842 C C . TYR A 1 111 ? -2.497 -9.181 11.114 1.00 94.81 111 TYR A C 1
ATOM 844 O O . TYR A 1 111 ? -3.618 -9.061 11.615 1.00 94.81 111 TYR A O 1
ATOM 852 N N . VAL A 1 112 ? -1.927 -8.216 10.392 1.00 96.19 112 VAL A N 1
ATOM 853 C CA . VAL A 1 112 ? -2.550 -6.917 10.118 1.00 96.19 112 VAL A CA 1
ATOM 854 C C . VAL A 1 112 ? -2.720 -6.737 8.616 1.00 96.19 112 VAL A C 1
ATOM 856 O O . VAL A 1 112 ? -1.782 -6.952 7.852 1.00 96.19 112 VAL A O 1
ATOM 859 N N . THR A 1 113 ? -3.908 -6.311 8.195 1.00 97.62 113 THR A N 1
ATOM 860 C CA . THR A 1 113 ? -4.208 -5.961 6.803 1.00 97.62 113 THR A CA 1
ATOM 861 C C . THR A 1 113 ? -4.582 -4.488 6.683 1.00 97.62 113 THR A C 1
ATOM 863 O O . THR A 1 113 ? -5.442 -4.010 7.420 1.00 97.62 113 THR A O 1
ATOM 866 N N . PHE A 1 114 ? -3.984 -3.791 5.721 1.00 98.50 114 PHE A N 1
ATOM 867 C CA . PHE A 1 114 ? -4.397 -2.461 5.274 1.00 98.50 114 PHE A CA 1
ATOM 868 C C . PHE A 1 114 ? -4.957 -2.552 3.858 1.00 98.50 114 PHE A C 1
ATOM 870 O O . PHE A 1 114 ? -4.264 -3.065 2.979 1.00 98.50 114 PHE A O 1
ATOM 877 N N . ARG A 1 115 ? -6.175 -2.045 3.626 1.00 98.44 115 ARG A N 1
ATOM 878 C CA . ARG A 1 115 ? -6.814 -2.081 2.303 1.00 98.44 115 ARG A CA 1
ATOM 879 C C . ARG A 1 115 ? -7.362 -0.734 1.853 1.00 98.44 115 ARG A C 1
ATOM 881 O O . ARG A 1 115 ? -8.104 -0.086 2.586 1.00 98.44 115 ARG A O 1
ATOM 888 N N . GLY A 1 116 ? -7.060 -0.340 0.617 1.00 98.31 116 GLY A N 1
ATOM 889 C CA . GLY A 1 116 ? -7.744 0.788 -0.021 1.00 98.31 116 GLY A CA 1
ATOM 890 C C . GLY A 1 116 ? -7.405 2.154 0.578 1.00 98.31 116 GLY A C 1
ATOM 891 O O . GLY A 1 116 ? -8.123 3.110 0.327 1.00 98.31 116 GLY A O 1
ATOM 892 N N . LEU A 1 117 ? -6.369 2.289 1.407 1.00 98.69 117 LEU A N 1
ATOM 893 C CA . LEU A 1 117 ? -6.087 3.539 2.121 1.00 98.69 117 LEU A CA 1
ATOM 894 C C . LEU A 1 117 ? -5.104 4.428 1.358 1.00 98.69 117 LEU A C 1
ATOM 896 O O . LEU A 1 117 ? -4.217 3.952 0.650 1.00 98.69 117 LEU A O 1
ATOM 900 N N . GLN A 1 118 ? -5.210 5.738 1.581 1.00 98.56 118 GLN A N 1
ATOM 901 C CA . GLN A 1 118 ? -4.238 6.720 1.108 1.00 98.56 118 GLN A CA 1
ATOM 902 C C . GLN A 1 118 ? -3.327 7.178 2.257 1.00 98.56 118 GLN A C 1
ATOM 904 O O . GLN A 1 118 ? -3.808 7.638 3.297 1.00 98.56 118 GLN A O 1
ATOM 909 N N . PHE A 1 119 ? -2.012 7.128 2.055 1.00 98.00 119 PHE A N 1
ATOM 910 C CA . PHE A 1 119 ? -1.013 7.631 2.995 1.00 98.00 119 PHE A CA 1
ATOM 911 C C . PHE A 1 119 ? -0.137 8.697 2.337 1.00 98.00 119 PHE A C 1
ATOM 913 O O . PHE A 1 119 ? 0.461 8.482 1.282 1.00 98.00 119 PHE A O 1
ATOM 920 N N . GLY A 1 120 ? -0.061 9.871 2.954 1.00 94.50 120 GLY A N 1
ATOM 921 C CA . GLY A 1 120 ? 0.552 11.047 2.352 1.00 94.50 120 GLY A CA 1
ATOM 922 C C . GLY A 1 120 ? 1.480 11.745 3.315 1.00 94.50 120 GLY A C 1
ATOM 923 O O . GLY A 1 120 ? 1.101 12.051 4.434 1.00 94.50 120 GLY A O 1
ATOM 924 N N . PHE A 1 121 ? 2.681 12.067 2.875 1.00 88.75 121 PHE A N 1
ATOM 925 C CA . PHE A 1 121 ? 3.659 12.699 3.742 1.00 88.75 121 PHE A CA 1
ATOM 926 C C . PHE A 1 121 ? 4.165 14.002 3.141 1.00 88.75 121 PHE A C 1
ATOM 928 O O . PHE A 1 121 ? 4.613 14.039 1.991 1.00 88.75 121 PHE A O 1
ATOM 935 N N . ALA A 1 122 ? 4.052 15.082 3.912 1.00 85.00 122 ALA A N 1
ATOM 936 C CA . ALA A 1 122 ? 4.579 16.380 3.535 1.00 85.00 122 ALA A CA 1
ATOM 937 C C . ALA A 1 122 ? 5.938 16.592 4.203 1.00 85.00 122 ALA A C 1
ATOM 939 O O . ALA A 1 122 ? 6.020 16.744 5.419 1.00 85.00 122 ALA A O 1
ATOM 940 N N . TYR A 1 123 ? 6.997 16.607 3.399 1.00 79.00 123 TYR A N 1
ATOM 941 C CA . TYR A 1 123 ? 8.356 16.784 3.899 1.00 79.00 123 TYR A CA 1
ATOM 942 C C . TYR A 1 123 ? 8.690 18.269 4.020 1.00 79.00 123 TYR A C 1
ATOM 944 O O . TYR A 1 123 ? 8.688 18.995 3.020 1.00 79.00 123 TYR A O 1
ATOM 952 N N . THR A 1 124 ? 8.994 18.725 5.233 1.00 81.06 124 THR A N 1
ATOM 953 C CA . THR A 1 124 ? 9.400 20.110 5.504 1.00 81.06 124 THR A CA 1
ATOM 954 C C . THR A 1 124 ? 10.796 20.233 6.109 1.00 81.06 124 THR A C 1
ATOM 956 O O . THR A 1 124 ? 11.383 21.318 6.044 1.00 81.06 124 THR A O 1
ATOM 959 N N . SER A 1 125 ? 11.385 19.144 6.616 1.00 75.69 125 SER A N 1
ATOM 960 C CA . SER A 1 125 ? 12.740 19.153 7.176 1.00 75.69 125 SER A CA 1
ATOM 961 C C . SER A 1 125 ? 13.489 17.826 7.014 1.00 75.69 125 SER A C 1
ATOM 963 O O . SER A 1 125 ? 12.905 16.787 6.748 1.00 75.69 125 SER A O 1
ATOM 965 N N . ALA A 1 126 ? 14.822 17.866 7.146 1.00 65.12 126 ALA A N 1
ATOM 966 C CA . ALA A 1 126 ? 15.691 16.705 6.958 1.00 65.12 126 ALA A CA 1
ATOM 967 C C . ALA A 1 126 ? 15.594 15.697 8.128 1.00 65.12 126 ALA A C 1
ATOM 969 O O . ALA A 1 126 ? 16.435 15.724 9.027 1.00 65.12 126 ALA A O 1
ATOM 970 N N . GLY A 1 127 ? 14.575 14.832 8.123 1.00 67.19 127 GLY A N 1
ATOM 971 C CA . GLY A 1 127 ? 14.339 13.763 9.108 1.00 67.19 127 GLY A CA 1
ATOM 972 C C . GLY A 1 127 ? 14.251 12.361 8.487 1.00 67.19 127 GLY A C 1
ATOM 973 O O . GLY A 1 127 ? 13.945 12.208 7.302 1.00 67.19 127 GLY A O 1
ATOM 974 N N . TYR A 1 128 ? 14.575 11.319 9.264 1.00 64.56 128 TYR A N 1
ATOM 975 C CA . TYR A 1 128 ? 14.390 9.915 8.866 1.00 64.56 128 TYR A CA 1
ATOM 976 C C . TYR A 1 128 ? 12.957 9.480 9.147 1.00 64.56 128 TYR A C 1
ATOM 978 O O . TYR A 1 128 ? 12.695 8.925 10.218 1.00 64.56 128 TYR A O 1
ATOM 986 N N . GLU A 1 129 ? 12.060 9.657 8.186 1.00 78.50 129 GLU A N 1
ATOM 987 C CA . GLU A 1 129 ? 10.701 9.152 8.337 1.00 78.50 129 GLU A CA 1
ATOM 988 C C . GLU A 1 129 ? 10.244 8.300 7.167 1.00 78.50 129 GLU A C 1
ATOM 990 O O . GLU A 1 129 ? 10.374 8.654 5.996 1.00 78.50 129 GLU A O 1
ATOM 995 N N . ASP A 1 130 ? 9.699 7.152 7.548 1.00 90.12 130 ASP A N 1
ATOM 996 C CA . ASP A 1 130 ? 8.944 6.264 6.689 1.00 90.12 130 ASP A CA 1
ATOM 997 C C . ASP A 1 130 ? 7.474 6.686 6.754 1.00 90.12 130 ASP A C 1
ATOM 999 O O . ASP A 1 130 ? 7.012 7.096 7.821 1.00 90.12 130 ASP A O 1
ATOM 1003 N N . ILE A 1 131 ? 6.703 6.522 5.680 1.00 94.56 131 ILE A N 1
ATOM 1004 C CA . ILE A 1 131 ? 5.242 6.628 5.802 1.00 94.56 131 ILE A CA 1
ATOM 1005 C C . ILE A 1 131 ? 4.730 5.496 6.695 1.00 94.56 131 ILE A C 1
ATOM 1007 O O . ILE A 1 131 ? 4.061 5.743 7.702 1.00 94.56 131 ILE A O 1
ATOM 1011 N N . MET A 1 132 ? 5.085 4.263 6.339 1.00 96.38 132 MET A N 1
ATOM 1012 C CA . MET A 1 132 ? 4.744 3.072 7.093 1.00 96.38 132 MET A CA 1
ATOM 1013 C C . MET A 1 132 ? 6.006 2.307 7.464 1.00 96.38 132 MET A C 1
ATOM 1015 O O . MET A 1 132 ? 6.777 1.873 6.607 1.00 96.38 132 MET A O 1
ATOM 1019 N N . ARG A 1 133 ? 6.196 2.104 8.765 1.00 95.06 133 ARG A N 1
ATOM 1020 C CA . ARG A 1 133 ? 7.229 1.220 9.291 1.00 95.06 133 ARG A CA 1
ATOM 1021 C C . ARG A 1 133 ? 6.582 -0.046 9.807 1.00 95.06 133 ARG A C 1
ATOM 1023 O O . ARG A 1 133 ? 5.668 0.021 10.622 1.00 95.06 133 ARG A O 1
ATOM 1030 N N . VAL A 1 134 ? 7.112 -1.181 9.382 1.00 94.50 134 VAL A N 1
ATOM 1031 C CA . VAL A 1 134 ? 6.692 -2.497 9.848 1.00 94.50 134 VAL A CA 1
ATOM 1032 C C . VAL A 1 134 ? 7.802 -3.077 10.707 1.00 94.50 134 VAL A C 1
ATOM 1034 O O . VAL A 1 134 ? 8.965 -3.175 10.295 1.00 94.50 134 VAL A O 1
ATOM 1037 N N . ARG A 1 135 ? 7.437 -3.408 11.940 1.00 91.69 135 ARG A N 1
ATOM 1038 C CA . ARG A 1 135 ? 8.300 -4.017 12.938 1.00 91.69 135 ARG A CA 1
ATOM 1039 C C . ARG A 1 135 ? 7.632 -5.270 13.461 1.00 91.69 135 ARG A C 1
ATOM 1041 O O . ARG A 1 135 ? 6.420 -5.358 13.580 1.00 91.69 135 ARG A O 1
ATOM 1048 N N . ASN A 1 136 ? 8.465 -6.235 13.769 1.00 76.56 136 ASN A N 1
ATOM 1049 C CA . ASN A 1 136 ? 8.049 -7.544 14.192 1.00 76.56 136 ASN A CA 1
ATOM 1050 C C . ASN A 1 136 ? 7.963 -7.641 15.724 1.00 76.56 136 ASN A C 1
ATOM 1052 O O . ASN A 1 136 ? 8.827 -7.091 16.413 1.00 76.56 136 ASN A O 1
ATOM 1056 N N . GLN A 1 137 ? 6.986 -8.401 16.233 1.00 70.88 137 GLN A N 1
ATOM 1057 C CA . GLN A 1 137 ? 6.920 -8.859 17.629 1.00 70.88 137 GLN A CA 1
ATOM 1058 C C . GLN A 1 137 ? 7.031 -10.396 17.785 1.00 70.88 137 GLN A C 1
ATOM 1060 O O . GLN A 1 137 ? 7.286 -10.864 18.898 1.00 70.88 137 GLN A O 1
ATOM 1065 N N . GLY A 1 138 ? 6.890 -11.193 16.713 1.00 72.50 138 GLY A N 1
ATOM 1066 C CA . GLY A 1 138 ? 6.793 -12.662 16.752 1.00 72.50 138 GLY A CA 1
ATOM 1067 C C . GLY A 1 138 ? 7.575 -13.421 15.661 1.00 72.50 138 GLY A C 1
ATOM 1068 O O . GLY A 1 138 ? 8.235 -12.860 14.803 1.00 72.50 138 GLY A O 1
ATOM 1069 N N . VAL A 1 139 ? 7.576 -14.759 15.690 1.00 68.69 139 VAL A N 1
ATOM 1070 C CA . VAL A 1 139 ? 8.240 -15.590 14.646 1.00 68.69 139 VAL A CA 1
ATOM 1071 C C . VAL A 1 139 ? 7.305 -15.985 13.499 1.00 68.69 139 VAL A C 1
ATOM 1073 O O . VAL A 1 139 ? 7.746 -16.598 12.532 1.00 68.69 139 VAL A O 1
ATOM 1076 N N . SER A 1 140 ? 6.016 -15.669 13.621 1.00 74.88 140 SER A N 1
ATOM 1077 C CA . SER A 1 140 ? 4.992 -15.941 12.617 1.00 74.88 140 SER A CA 1
ATOM 1078 C C . SER A 1 140 ? 4.157 -14.686 12.467 1.00 74.88 140 SER A C 1
ATOM 1080 O O . SER A 1 140 ? 3.274 -14.439 13.284 1.00 74.88 140 SER A O 1
ATOM 1082 N N . ASN A 1 141 ? 4.472 -13.907 11.443 1.00 81.81 141 ASN A N 1
ATOM 1083 C CA . ASN A 1 141 ? 3.769 -12.688 11.112 1.00 81.81 141 ASN A CA 1
ATOM 1084 C C . ASN A 1 141 ? 3.371 -12.702 9.639 1.00 81.81 141 ASN A C 1
ATOM 1086 O O . ASN A 1 141 ? 4.017 -13.311 8.787 1.00 81.81 141 ASN A O 1
ATOM 1090 N N . GLU A 1 142 ? 2.250 -12.066 9.360 1.00 88.12 142 GLU A N 1
ATOM 1091 C CA . GLU A 1 142 ? 1.825 -11.745 8.012 1.00 88.12 142 GLU A CA 1
ATOM 1092 C C . GLU A 1 142 ? 1.230 -10.348 8.093 1.00 88.12 142 GLU A C 1
ATOM 1094 O O . GLU A 1 142 ? 0.244 -10.124 8.795 1.00 88.12 142 GLU A O 1
ATOM 1099 N N . ILE A 1 143 ? 1.891 -9.392 7.451 1.00 94.25 143 ILE A N 1
ATOM 1100 C CA . ILE A 1 143 ? 1.327 -8.066 7.234 1.00 94.25 143 ILE A CA 1
ATOM 1101 C C . ILE A 1 143 ? 0.970 -7.977 5.755 1.00 94.25 143 ILE A C 1
ATOM 1103 O O . ILE A 1 143 ? 1.818 -8.252 4.905 1.00 94.25 143 ILE A O 1
ATOM 1107 N N . LEU A 1 144 ? -0.266 -7.588 5.456 1.00 96.25 144 LEU A N 1
ATOM 1108 C CA . LEU A 1 144 ? -0.752 -7.377 4.098 1.00 96.25 144 LEU A CA 1
ATOM 1109 C C . LEU A 1 144 ? -1.077 -5.899 3.879 1.00 96.25 144 LEU A C 1
ATOM 1111 O O . LEU A 1 144 ? -1.817 -5.287 4.646 1.00 96.25 144 LEU A O 1
ATOM 1115 N N . ILE A 1 145 ? -0.545 -5.339 2.803 1.00 98.06 145 ILE A N 1
ATOM 1116 C CA . ILE A 1 145 ? -0.907 -4.023 2.284 1.00 98.06 145 ILE A CA 1
ATOM 1117 C C . ILE A 1 145 ? -1.483 -4.251 0.892 1.00 98.06 145 ILE A C 1
ATOM 1119 O O . ILE A 1 145 ? -0.799 -4.772 0.016 1.00 98.06 145 ILE A O 1
ATOM 1123 N N . ASP A 1 146 ? -2.746 -3.899 0.710 1.00 97.81 146 ASP A N 1
ATOM 1124 C CA . ASP A 1 146 ? -3.530 -4.223 -0.475 1.00 97.81 146 ASP A CA 1
ATOM 1125 C C . ASP A 1 146 ? -4.202 -2.959 -1.014 1.00 97.81 146 ASP A C 1
ATOM 1127 O O . ASP A 1 146 ? -4.873 -2.231 -0.279 1.00 97.81 146 ASP A O 1
ATOM 1131 N N . SER A 1 147 ? -4.029 -2.680 -2.304 1.00 98.00 147 SER A N 1
ATOM 1132 C CA . SER A 1 147 ? -4.783 -1.633 -3.002 1.00 98.00 147 SER A CA 1
ATOM 1133 C C . SER A 1 147 ? -4.646 -0.246 -2.354 1.00 98.00 147 SER A C 1
ATOM 1135 O O . SER A 1 147 ? -5.582 0.548 -2.328 1.00 98.00 147 SER A O 1
ATOM 1137 N N . CYS A 1 148 ? -3.485 0.047 -1.761 1.00 98.75 148 CYS A N 1
ATOM 1138 C CA . CYS A 1 148 ? -3.217 1.308 -1.070 1.00 98.75 148 CYS A CA 1
ATOM 1139 C C . CYS A 1 148 ? -2.491 2.312 -1.984 1.00 98.75 148 CYS A C 1
ATOM 1141 O O . CYS A 1 148 ? -1.922 1.950 -3.012 1.00 98.75 148 CYS A O 1
ATOM 1143 N N . TYR A 1 149 ? -2.468 3.587 -1.588 1.00 98.62 149 TYR A N 1
ATOM 1144 C CA . TYR A 1 149 ? -1.770 4.651 -2.315 1.00 98.62 149 TYR A CA 1
ATOM 1145 C C . TYR A 1 149 ? -0.866 5.452 -1.383 1.00 98.62 149 TYR A C 1
ATOM 1147 O O . TYR A 1 149 ? -1.331 6.171 -0.497 1.00 98.62 149 TYR A O 1
ATOM 1155 N N . PHE A 1 150 ? 0.439 5.377 -1.614 1.00 97.94 150 PHE A N 1
ATOM 1156 C CA . PHE A 1 150 ? 1.463 6.086 -0.862 1.00 97.94 150 PHE A CA 1
ATOM 1157 C C . PHE A 1 150 ? 2.020 7.237 -1.691 1.00 97.94 150 PHE A C 1
ATOM 1159 O O . PHE A 1 150 ? 2.395 7.066 -2.853 1.00 97.94 150 PHE A O 1
ATOM 1166 N N . ARG A 1 151 ? 2.145 8.418 -1.079 1.00 94.38 151 ARG A N 1
ATOM 1167 C CA . ARG A 1 151 ? 2.802 9.564 -1.716 1.00 94.38 151 ARG A CA 1
ATOM 1168 C C . ARG A 1 151 ? 3.606 10.416 -0.757 1.00 94.38 151 ARG A C 1
ATOM 1170 O O . ARG A 1 151 ? 3.235 10.610 0.400 1.00 94.38 151 ARG A O 1
ATOM 1177 N N . THR A 1 152 ? 4.632 11.050 -1.294 1.00 91.06 152 THR A N 1
ATOM 1178 C CA . THR A 1 152 ? 5.396 12.096 -0.610 1.00 91.06 152 THR A CA 1
ATOM 1179 C C . THR A 1 152 ? 5.372 13.381 -1.441 1.00 91.06 152 THR A C 1
ATOM 1181 O O . THR A 1 152 ? 5.356 13.341 -2.671 1.00 91.06 152 THR A O 1
ATOM 1184 N N . SER A 1 153 ? 5.313 14.547 -0.787 1.00 82.44 153 SER A N 1
ATOM 1185 C CA . SER A 1 153 ? 5.258 15.853 -1.474 1.00 82.44 153 SER A CA 1
ATOM 1186 C C . SER A 1 153 ? 6.587 16.268 -2.110 1.00 82.44 153 SER A C 1
ATOM 1188 O O . SER A 1 153 ? 6.624 17.148 -2.966 1.00 82.44 153 SER A O 1
ATOM 1190 N N . SER A 1 154 ? 7.683 15.690 -1.635 1.00 68.88 154 SER A N 1
ATOM 1191 C CA . SER A 1 154 ? 9.035 15.861 -2.149 1.00 68.88 154 SER A CA 1
ATOM 1192 C C . SER A 1 154 ? 9.894 14.715 -1.629 1.00 68.88 154 SER A C 1
ATOM 1194 O O . SER A 1 154 ? 9.612 14.132 -0.577 1.00 68.88 154 SER A O 1
ATOM 1196 N N . ALA A 1 155 ? 10.944 14.380 -2.367 1.00 61.66 155 ALA A N 1
ATOM 1197 C CA . ALA A 1 155 ? 11.908 13.411 -1.897 1.00 61.66 155 ALA A CA 1
ATOM 1198 C C . ALA A 1 155 ? 12.825 14.044 -0.851 1.00 61.66 155 ALA A C 1
ATOM 1200 O O . ALA A 1 155 ? 13.666 14.895 -1.153 1.00 61.66 155 ALA A O 1
ATOM 1201 N N . GLY A 1 156 ? 12.650 13.627 0.397 1.00 66.56 156 GLY A N 1
ATOM 1202 C CA . GLY A 1 156 ? 13.673 13.811 1.408 1.00 66.56 156 GLY A CA 1
ATOM 1203 C C . GLY A 1 156 ? 14.924 13.005 1.073 1.00 66.56 156 GLY A C 1
ATOM 1204 O O . GLY A 1 156 ? 14.929 12.131 0.214 1.00 66.56 156 GLY A O 1
ATOM 1205 N N . THR A 1 157 ? 16.022 13.248 1.780 1.00 72.94 157 THR A N 1
ATOM 1206 C CA . THR A 1 157 ? 17.245 12.445 1.593 1.00 72.94 157 THR A CA 1
ATOM 1207 C C . THR A 1 157 ? 17.169 11.083 2.280 1.00 72.94 157 THR A C 1
ATOM 1209 O O . THR A 1 157 ? 18.117 10.299 2.217 1.00 72.94 157 THR A O 1
ATOM 1212 N N . THR A 1 158 ? 16.056 10.782 2.946 1.00 78.38 158 THR A N 1
ATOM 1213 C CA . THR A 1 158 ? 15.955 9.668 3.890 1.00 78.38 158 THR A CA 1
ATOM 1214 C C . THR A 1 158 ? 14.595 8.981 3.913 1.00 78.38 158 THR A C 1
ATOM 1216 O O . THR A 1 158 ? 14.505 7.973 4.600 1.00 78.38 158 THR A O 1
ATOM 1219 N N . ASN A 1 159 ? 13.582 9.445 3.173 1.00 84.62 159 ASN A N 1
ATOM 1220 C CA . ASN A 1 159 ? 12.201 8.966 3.304 1.00 84.62 159 ASN A CA 1
ATOM 1221 C C . ASN A 1 159 ? 11.906 7.664 2.538 1.00 84.62 159 ASN A C 1
ATOM 1223 O O . ASN A 1 159 ? 12.111 7.570 1.329 1.00 84.62 159 ASN A O 1
ATOM 1227 N N . GLN A 1 160 ? 11.363 6.671 3.234 1.00 91.25 160 GLN A N 1
ATOM 1228 C CA . GLN A 1 160 ? 10.805 5.457 2.636 1.00 91.25 160 GLN A CA 1
ATOM 1229 C C . GLN A 1 160 ? 9.278 5.554 2.618 1.00 91.25 160 GLN A C 1
ATOM 1231 O O . GLN A 1 160 ? 8.681 6.136 3.523 1.00 91.25 160 GLN A O 1
ATOM 1236 N N . GLN A 1 161 ? 8.610 4.962 1.636 1.00 95.25 161 GLN A N 1
ATOM 1237 C CA . GLN A 1 161 ? 7.155 4.820 1.739 1.00 95.25 161 GLN A CA 1
ATOM 1238 C C . GLN A 1 161 ? 6.824 3.649 2.661 1.00 95.25 161 GLN A C 1
ATOM 1240 O O . GLN A 1 161 ? 6.085 3.809 3.631 1.00 95.25 161 GLN A O 1
ATOM 1245 N N . ILE A 1 162 ? 7.469 2.507 2.440 1.00 96.88 162 ILE A N 1
ATOM 1246 C CA . ILE A 1 162 ? 7.342 1.326 3.289 1.00 96.88 162 ILE A CA 1
ATOM 1247 C C . ILE A 1 162 ? 8.729 0.883 3.753 1.00 96.88 162 ILE A C 1
ATOM 1249 O O . ILE A 1 162 ? 9.642 0.720 2.942 1.00 96.88 162 ILE A O 1
ATOM 1253 N N . TYR A 1 163 ? 8.883 0.640 5.056 1.00 95.62 163 TYR A N 1
ATOM 1254 C CA . TYR A 1 163 ? 10.112 0.091 5.624 1.00 95.62 163 TYR A CA 1
ATOM 1255 C C . TYR A 1 163 ? 9.850 -1.121 6.522 1.00 95.62 163 TYR A C 1
ATOM 1257 O O . TYR A 1 163 ? 9.352 -0.986 7.641 1.00 95.62 163 TYR A O 1
ATOM 1265 N N . ALA A 1 164 ? 10.262 -2.304 6.058 1.00 94.75 164 ALA A N 1
ATOM 1266 C CA . ALA A 1 164 ? 10.404 -3.497 6.888 1.00 94.75 164 ALA A CA 1
ATOM 1267 C C . ALA A 1 164 ? 11.732 -3.412 7.662 1.00 94.75 164 ALA A C 1
ATOM 1269 O O . ALA A 1 164 ? 12.801 -3.604 7.083 1.00 94.75 164 ALA A O 1
ATOM 1270 N N . MET A 1 165 ? 11.679 -3.042 8.947 1.00 91.31 165 MET A N 1
ATOM 1271 C CA . MET A 1 165 ? 12.859 -2.548 9.680 1.00 91.31 165 MET A CA 1
ATOM 1272 C C . MET A 1 165 ? 13.540 -3.578 10.597 1.00 91.31 165 MET A C 1
ATOM 1274 O O . MET A 1 165 ? 14.711 -3.414 10.937 1.00 91.31 165 MET A O 1
ATOM 1278 N N . THR A 1 166 ? 12.830 -4.600 11.064 1.00 85.25 166 THR A N 1
ATOM 1279 C CA . THR A 1 166 ? 13.324 -5.514 12.112 1.00 85.25 166 THR A CA 1
ATOM 1280 C C . THR A 1 166 ? 13.356 -6.953 11.636 1.00 85.25 166 THR A C 1
ATOM 1282 O O . THR A 1 166 ? 12.528 -7.339 10.824 1.00 85.25 166 THR A O 1
ATOM 1285 N N . THR A 1 167 ? 14.215 -7.780 12.226 1.00 85.94 167 THR A N 1
ATOM 1286 C CA . THR A 1 167 ? 14.326 -9.194 11.856 1.00 85.94 167 THR A CA 1
ATOM 1287 C C . THR A 1 167 ? 12.991 -9.948 11.929 1.00 85.94 167 THR A C 1
ATOM 1289 O O . THR A 1 167 ? 12.141 -9.709 12.793 1.00 85.94 167 THR A O 1
ATOM 1292 N N . ASN A 1 168 ? 12.828 -10.897 11.013 1.00 86.81 168 ASN A N 1
ATOM 1293 C CA . ASN A 1 168 ? 11.656 -11.740 10.799 1.00 86.81 168 ASN A CA 1
ATOM 1294 C C . ASN A 1 168 ? 10.355 -10.982 10.481 1.00 86.81 168 ASN A C 1
ATOM 1296 O O . ASN A 1 168 ? 9.290 -11.463 10.841 1.00 86.81 168 ASN A O 1
ATOM 1300 N N . VAL A 1 169 ? 10.398 -9.815 9.827 1.00 91.75 169 VAL A N 1
ATOM 1301 C CA . VAL A 1 169 ? 9.197 -9.244 9.182 1.00 91.75 169 VAL A CA 1
ATOM 1302 C C . VAL A 1 169 ? 8.875 -10.039 7.918 1.00 91.75 169 VAL A C 1
ATOM 1304 O O . VAL A 1 169 ? 9.750 -10.186 7.068 1.00 91.75 169 VAL A O 1
ATOM 1307 N N . ASN A 1 170 ? 7.633 -10.501 7.773 1.00 92.06 170 ASN A N 1
ATOM 1308 C CA . ASN A 1 170 ? 7.076 -11.017 6.524 1.00 92.06 170 ASN A CA 1
ATOM 1309 C C . ASN A 1 170 ? 5.964 -10.079 6.034 1.00 92.06 170 ASN A C 1
ATOM 1311 O O . ASN A 1 170 ? 4.850 -10.070 6.564 1.00 92.06 170 ASN A O 1
ATOM 1315 N N . LEU A 1 171 ? 6.307 -9.252 5.048 1.00 94.81 171 LEU A N 1
ATOM 1316 C CA . LEU A 1 171 ? 5.429 -8.226 4.497 1.00 94.81 171 LEU A CA 1
ATOM 1317 C C . LEU A 1 171 ? 5.004 -8.594 3.077 1.00 94.81 171 LEU A C 1
ATOM 1319 O O . LEU A 1 171 ? 5.832 -8.942 2.237 1.00 94.81 171 LEU A O 1
ATOM 1323 N N . ILE A 1 172 ? 3.714 -8.473 2.802 1.00 96.06 172 ILE A N 1
ATOM 1324 C CA . ILE A 1 172 ? 3.125 -8.687 1.488 1.00 96.06 172 ILE A CA 1
ATOM 1325 C C . ILE A 1 172 ? 2.491 -7.371 1.037 1.00 96.06 172 ILE A C 1
ATOM 1327 O O . ILE A 1 172 ? 1.699 -6.781 1.768 1.00 96.06 172 ILE A O 1
ATOM 1331 N N . VAL A 1 173 ? 2.848 -6.906 -0.159 1.00 97.88 173 VAL A N 1
ATOM 1332 C CA . VAL A 1 173 ? 2.321 -5.672 -0.753 1.00 97.88 173 VAL A CA 1
ATOM 1333 C C . VAL A 1 173 ? 1.760 -5.985 -2.134 1.00 97.88 173 VAL A C 1
ATOM 1335 O O . VAL A 1 173 ? 2.463 -6.539 -2.987 1.00 97.88 173 VAL A O 1
ATOM 1338 N N . VAL A 1 174 ? 0.489 -5.655 -2.339 1.00 97.38 174 VAL A N 1
ATOM 1339 C CA . VAL A 1 174 ? -0.286 -6.014 -3.528 1.00 97.38 174 VAL A CA 1
ATOM 1340 C C . VAL A 1 174 ? -1.051 -4.806 -4.051 1.00 97.38 174 VAL A C 1
ATOM 1342 O O . VAL A 1 174 ? -1.575 -4.028 -3.250 1.00 97.38 174 VAL A O 1
ATOM 1345 N N . ASN A 1 175 ? -1.147 -4.660 -5.376 1.00 97.44 175 ASN A N 1
ATOM 1346 C CA . ASN A 1 175 ? -1.997 -3.664 -6.047 1.00 97.44 175 ASN A CA 1
ATOM 1347 C C . ASN A 1 175 ? -1.797 -2.230 -5.528 1.00 97.44 175 ASN A C 1
ATOM 1349 O O . ASN A 1 175 ? -2.709 -1.412 -5.546 1.00 97.44 175 ASN A O 1
ATOM 1353 N N . THR A 1 176 ? -0.609 -1.922 -5.014 1.00 98.69 176 THR A N 1
ATOM 1354 C CA . THR A 1 176 ? -0.348 -0.683 -4.285 1.00 98.69 176 THR A CA 1
ATOM 1355 C C . THR A 1 176 ? 0.454 0.280 -5.148 1.00 98.69 176 THR A C 1
ATOM 1357 O O . THR A 1 176 ? 1.410 -0.106 -5.826 1.00 98.69 176 THR A O 1
ATOM 1360 N N . VAL A 1 177 ? 0.076 1.556 -5.094 1.00 98.75 177 VAL A N 1
ATOM 1361 C CA . VAL A 1 177 ? 0.784 2.659 -5.748 1.00 98.75 177 VAL A CA 1
ATOM 1362 C C . VAL A 1 177 ? 1.711 3.345 -4.748 1.00 98.75 177 VAL A C 1
ATOM 1364 O O . VAL A 1 177 ? 1.322 3.649 -3.620 1.00 98.75 177 VAL A O 1
ATOM 1367 N N . MET A 1 178 ? 2.938 3.620 -5.170 1.00 98.12 178 MET A N 1
ATOM 1368 C CA . MET A 1 178 ? 4.015 4.180 -4.361 1.00 98.12 178 MET A CA 1
ATOM 1369 C C . MET A 1 178 ? 4.754 5.251 -5.170 1.00 98.12 178 MET A C 1
ATOM 1371 O O . MET A 1 178 ? 5.533 4.924 -6.058 1.00 98.12 178 MET A O 1
ATOM 1375 N N . ILE A 1 179 ? 4.487 6.538 -4.895 1.00 95.50 179 ILE A N 1
ATOM 1376 C CA . ILE A 1 179 ? 5.070 7.654 -5.668 1.00 95.50 179 ILE A CA 1
ATOM 1377 C C . ILE A 1 179 ? 5.946 8.635 -4.873 1.00 95.50 179 ILE A C 1
ATOM 1379 O O . ILE A 1 179 ? 5.630 8.998 -3.734 1.00 95.50 179 ILE A O 1
ATOM 1383 N N . ASN A 1 180 ? 6.973 9.169 -5.542 1.00 93.50 180 ASN A N 1
ATOM 1384 C CA . ASN A 1 180 ? 7.776 10.338 -5.141 1.00 93.50 180 ASN A CA 1
ATOM 1385 C C . ASN A 1 180 ? 8.657 10.170 -3.887 1.00 93.50 180 ASN A C 1
ATOM 1387 O O . ASN A 1 180 ? 9.155 11.169 -3.343 1.00 93.50 180 ASN A O 1
ATOM 1391 N N . GLY A 1 181 ? 8.831 8.942 -3.389 1.00 92.44 181 GLY A N 1
ATOM 1392 C CA . GLY A 1 181 ? 9.685 8.655 -2.235 1.00 92.44 181 GLY A CA 1
ATOM 1393 C C . GLY A 1 181 ? 11.170 8.909 -2.524 1.00 92.44 181 GLY A C 1
ATOM 1394 O O . GLY A 1 181 ? 11.582 9.142 -3.659 1.00 92.44 181 GLY A O 1
ATOM 1395 N N . ARG A 1 182 ? 12.038 8.813 -1.511 1.00 92.62 182 ARG A N 1
ATOM 1396 C CA . ARG A 1 182 ? 13.438 8.462 -1.809 1.00 92.62 182 ARG A CA 1
ATOM 1397 C C . ARG A 1 182 ? 13.520 6.998 -2.213 1.00 92.62 182 ARG A C 1
ATOM 1399 O O . ARG A 1 182 ? 14.232 6.662 -3.154 1.00 92.62 182 ARG A O 1
ATOM 1406 N N . MET A 1 183 ? 12.802 6.165 -1.468 1.00 94.69 183 MET A N 1
ATOM 1407 C CA . MET A 1 183 ? 12.585 4.758 -1.763 1.00 94.69 183 MET A CA 1
ATOM 1408 C C . MET A 1 183 ? 11.097 4.451 -1.697 1.00 94.69 183 MET A C 1
ATOM 1410 O O . MET A 1 183 ? 10.431 4.927 -0.772 1.00 94.69 183 MET A O 1
ATOM 1414 N N . GLY A 1 184 ? 10.603 3.622 -2.613 1.00 96.44 184 GLY A N 1
ATOM 1415 C CA . GLY A 1 184 ? 9.274 3.038 -2.473 1.00 96.44 184 GLY A CA 1
ATOM 1416 C C . GLY A 1 184 ? 9.285 2.072 -1.298 1.00 96.44 184 GLY A C 1
ATOM 1417 O O . GLY A 1 184 ? 8.642 2.289 -0.269 1.00 96.44 184 GLY A O 1
ATOM 1418 N N . VAL A 1 185 ? 10.143 1.062 -1.400 1.00 97.44 185 VAL A N 1
ATOM 1419 C CA . VAL A 1 185 ? 10.236 -0.016 -0.420 1.00 97.44 185 VAL A CA 1
ATOM 1420 C C . VAL A 1 185 ? 11.665 -0.170 0.080 1.00 97.44 185 VAL A C 1
ATOM 1422 O O . VAL A 1 185 ? 12.609 -0.229 -0.704 1.00 97.44 185 VAL A O 1
ATOM 1425 N N . ARG A 1 186 ? 11.826 -0.301 1.400 1.00 96.12 186 ARG A N 1
ATOM 1426 C CA . ARG A 1 186 ? 13.087 -0.687 2.033 1.00 96.12 186 ARG A CA 1
ATOM 1427 C C . ARG A 1 186 ? 12.932 -1.955 2.862 1.00 96.12 186 ARG A C 1
ATOM 1429 O O . ARG A 1 186 ? 11.975 -2.097 3.625 1.00 96.12 186 ARG A O 1
ATOM 1436 N N . VAL A 1 187 ? 13.933 -2.825 2.778 1.00 95.38 187 VAL A N 1
ATOM 1437 C CA . VAL A 1 187 ? 13.991 -4.101 3.495 1.00 95.38 187 VAL A CA 1
ATOM 1438 C C . VAL A 1 187 ? 15.281 -4.176 4.310 1.00 95.38 187 VAL A C 1
ATOM 1440 O O . VAL A 1 187 ? 16.376 -4.052 3.762 1.00 95.38 187 VAL A O 1
ATOM 1443 N N . ALA A 1 188 ? 15.160 -4.344 5.627 1.00 93.81 188 ALA A N 1
ATOM 1444 C CA . ALA A 1 188 ? 16.297 -4.556 6.520 1.00 93.81 188 ALA A CA 1
ATOM 1445 C C . ALA A 1 188 ? 16.741 -6.030 6.568 1.00 93.81 188 ALA A C 1
ATOM 1447 O O . ALA A 1 188 ? 16.111 -6.927 6.004 1.00 93.81 188 ALA A O 1
ATOM 1448 N N . THR A 1 189 ? 17.836 -6.278 7.287 1.00 92.38 189 THR A N 1
ATOM 1449 C CA . THR A 1 189 ? 18.386 -7.617 7.539 1.00 92.38 189 THR A CA 1
ATOM 1450 C C . THR A 1 189 ? 17.313 -8.554 8.113 1.00 92.38 189 THR A C 1
ATOM 1452 O O . THR A 1 189 ? 16.541 -8.163 8.991 1.00 92.38 189 THR A O 1
ATOM 1455 N N . ASP A 1 190 ? 17.286 -9.801 7.636 1.00 90.69 190 ASP A N 1
ATOM 1456 C CA . ASP A 1 190 ? 16.369 -10.873 8.053 1.00 90.69 190 ASP A CA 1
ATOM 1457 C C . ASP A 1 190 ? 14.876 -10.535 7.892 1.00 90.69 190 ASP A C 1
ATOM 1459 O O . ASP A 1 190 ? 14.030 -11.129 8.557 1.00 90.69 190 ASP A O 1
ATOM 1463 N N . CYS A 1 191 ? 14.532 -9.581 7.025 1.00 93.00 191 CYS A N 1
ATOM 1464 C CA . CYS A 1 191 ? 13.157 -9.324 6.598 1.00 93.00 191 CYS A CA 1
ATOM 1465 C C . CYS A 1 191 ? 12.888 -10.004 5.251 1.00 93.00 191 CYS A C 1
ATOM 1467 O O . CYS A 1 191 ? 13.765 -10.061 4.387 1.00 93.00 191 CYS A O 1
ATOM 1469 N N . SER A 1 192 ? 11.655 -10.459 5.053 1.00 93.31 192 SER A N 1
ATOM 1470 C CA . SER A 1 192 ? 11.138 -10.954 3.782 1.00 93.31 192 SER A CA 1
ATOM 1471 C C . SER A 1 192 ? 10.027 -10.035 3.300 1.00 93.31 192 SER A C 1
ATOM 1473 O O . SER A 1 192 ? 9.101 -9.722 4.052 1.00 93.31 192 SER A O 1
ATOM 1475 N N . ILE A 1 193 ? 10.104 -9.624 2.039 1.00 95.50 193 ILE A N 1
ATOM 1476 C CA . ILE A 1 193 ? 9.028 -8.891 1.386 1.00 95.50 193 ILE A CA 1
ATOM 1477 C C . ILE A 1 193 ? 8.590 -9.578 0.103 1.00 95.50 193 ILE A C 1
ATOM 1479 O O . ILE A 1 193 ? 9.408 -10.072 -0.676 1.00 95.50 193 ILE A O 1
ATOM 1483 N N . THR A 1 194 ? 7.282 -9.570 -0.112 1.00 96.19 194 THR A N 1
ATOM 1484 C CA . THR A 1 194 ? 6.644 -10.076 -1.318 1.00 96.19 194 THR A CA 1
ATOM 1485 C C . THR A 1 194 ? 5.863 -8.945 -1.977 1.00 96.19 194 THR A C 1
ATOM 1487 O O . THR A 1 194 ? 4.964 -8.381 -1.362 1.00 96.19 194 THR A O 1
ATOM 1490 N N . LEU A 1 195 ? 6.210 -8.610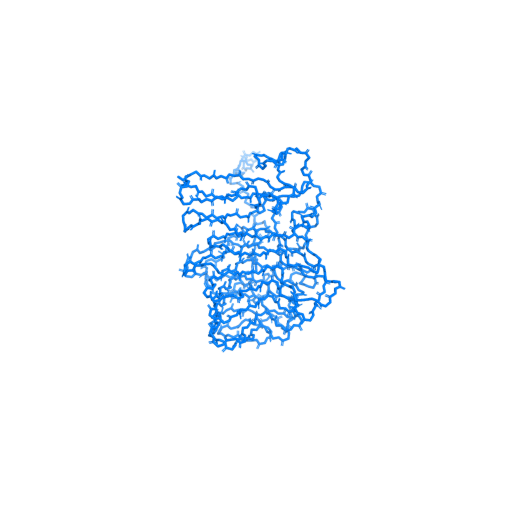 -3.217 1.00 97.38 195 LEU A N 1
ATOM 1491 C CA . LEU A 1 195 ? 5.614 -7.533 -4.002 1.00 97.38 195 LEU A CA 1
ATOM 1492 C C . LEU A 1 195 ? 4.898 -8.116 -5.220 1.00 97.38 195 LEU A C 1
ATOM 1494 O O . LEU A 1 195 ? 5.532 -8.754 -6.066 1.00 97.38 195 LEU A O 1
ATOM 1498 N N . TYR A 1 196 ? 3.601 -7.852 -5.333 1.00 97.06 196 TYR A N 1
ATOM 1499 C CA . TYR A 1 196 ? 2.782 -8.249 -6.470 1.00 97.06 196 TYR A CA 1
ATOM 1500 C C . TYR A 1 196 ? 2.017 -7.082 -7.077 1.00 97.06 196 TYR A C 1
ATOM 1502 O O . TYR A 1 196 ? 1.303 -6.393 -6.358 1.00 97.06 196 TYR A O 1
ATOM 1510 N N . ASN A 1 197 ? 2.072 -6.929 -8.401 1.00 96.94 197 ASN A N 1
ATOM 1511 C CA . ASN A 1 197 ? 1.158 -6.027 -9.110 1.00 96.94 197 ASN A CA 1
ATOM 1512 C C . ASN A 1 197 ? 1.155 -4.587 -8.557 1.00 96.94 197 ASN A C 1
ATOM 1514 O O . ASN A 1 197 ? 0.136 -3.912 -8.526 1.00 96.94 197 ASN A O 1
ATOM 1518 N N . ASN A 1 198 ? 2.313 -4.102 -8.108 1.00 98.44 198 ASN A N 1
ATOM 1519 C CA . ASN A 1 198 ? 2.463 -2.741 -7.596 1.00 98.44 198 ASN A CA 1
ATOM 1520 C C . ASN A 1 198 ? 2.969 -1.790 -8.682 1.00 98.44 198 ASN A C 1
ATOM 1522 O O . ASN A 1 198 ? 3.594 -2.222 -9.652 1.00 98.44 198 ASN A O 1
ATOM 1526 N N . VAL A 1 199 ? 2.758 -0.493 -8.467 1.00 98.56 199 VAL A N 1
ATOM 1527 C CA . VAL A 1 199 ? 3.434 0.582 -9.201 1.00 98.56 199 VAL A CA 1
ATOM 1528 C C . VAL A 1 199 ? 4.307 1.357 -8.220 1.00 98.56 199 VAL A C 1
ATOM 1530 O O . VAL A 1 199 ? 3.796 1.915 -7.249 1.00 98.56 199 VAL A O 1
ATOM 1533 N N . ILE A 1 200 ? 5.614 1.404 -8.473 1.00 98.31 200 ILE A N 1
ATOM 1534 C CA . ILE A 1 200 ? 6.577 2.223 -7.730 1.00 98.31 200 ILE A CA 1
ATOM 1535 C C . ILE A 1 200 ? 7.192 3.217 -8.713 1.00 98.31 200 ILE A C 1
ATOM 1537 O O . ILE A 1 200 ? 7.844 2.817 -9.670 1.00 98.31 200 ILE A O 1
ATOM 1541 N N . TYR A 1 201 ? 6.970 4.508 -8.490 1.00 96.81 201 TYR A N 1
ATOM 1542 C CA . TYR A 1 201 ? 7.240 5.539 -9.489 1.00 96.81 201 TYR A CA 1
ATOM 1543 C C . TYR A 1 201 ? 7.960 6.756 -8.899 1.00 96.81 201 TYR A C 1
ATOM 1545 O O . TYR A 1 201 ? 7.654 7.204 -7.786 1.00 96.81 201 TYR A O 1
ATOM 1553 N N . ASN A 1 202 ? 8.892 7.320 -9.673 1.00 95.19 202 ASN A N 1
ATOM 1554 C CA . ASN A 1 202 ? 9.564 8.590 -9.381 1.00 95.19 202 ASN A CA 1
ATOM 1555 C C . ASN A 1 202 ? 10.241 8.615 -7.999 1.00 95.19 202 ASN A C 1
ATOM 1557 O O . ASN A 1 202 ? 10.171 9.589 -7.243 1.00 95.19 202 ASN A O 1
ATOM 1561 N N . CYS A 1 203 ? 10.861 7.497 -7.619 1.00 94.50 203 CYS A N 1
ATOM 1562 C CA . CYS A 1 203 ? 11.666 7.430 -6.408 1.00 94.50 203 CYS A CA 1
ATOM 1563 C C . CYS A 1 203 ? 13.055 8.000 -6.686 1.00 94.50 203 CYS A C 1
ATOM 1565 O O . CYS A 1 203 ? 13.745 7.559 -7.591 1.00 94.50 203 CYS A O 1
ATOM 1567 N N . THR A 1 204 ? 13.516 8.953 -5.881 1.00 93.44 204 THR A N 1
ATOM 1568 C CA . THR A 1 204 ? 14.766 9.686 -6.190 1.00 93.44 204 THR A CA 1
ATOM 1569 C C . THR A 1 204 ? 16.064 8.933 -5.912 1.00 93.44 204 THR A C 1
ATOM 1571 O O . THR A 1 204 ? 17.141 9.474 -6.167 1.00 93.44 204 THR A O 1
ATOM 1574 N N . SER A 1 205 ? 15.996 7.728 -5.347 1.00 93.88 205 SER A N 1
ATOM 1575 C CA . SER A 1 205 ? 17.173 6.905 -5.064 1.00 93.88 205 SER A CA 1
ATOM 1576 C C . SER A 1 205 ? 17.005 5.493 -5.598 1.00 93.88 205 SER A C 1
ATOM 1578 O O . SER A 1 205 ? 17.803 5.106 -6.434 1.00 93.88 205 SER A O 1
ATOM 1580 N N . MET A 1 206 ? 16.008 4.746 -5.119 1.00 95.12 206 MET A N 1
ATOM 1581 C CA . MET A 1 206 ? 15.730 3.387 -5.595 1.00 95.12 206 MET A CA 1
ATOM 1582 C C . MET A 1 206 ? 14.230 3.108 -5.553 1.00 95.12 206 MET A C 1
ATOM 1584 O O . MET A 1 206 ? 13.554 3.621 -4.660 1.00 95.12 206 MET A O 1
ATOM 1588 N N . GLY A 1 207 ? 13.708 2.262 -6.434 1.00 96.94 207 GLY A N 1
ATOM 1589 C CA . GLY A 1 207 ? 12.348 1.742 -6.299 1.00 96.94 207 GLY A CA 1
ATOM 1590 C C . GLY A 1 207 ? 12.224 0.821 -5.081 1.00 96.94 207 GLY A C 1
ATOM 1591 O O . GLY A 1 207 ? 11.549 1.143 -4.092 1.00 96.94 207 GLY A O 1
ATOM 1592 N N . VAL A 1 208 ? 12.945 -0.300 -5.127 1.00 97.81 208 VAL A N 1
ATOM 1593 C CA . VAL A 1 208 ? 13.023 -1.310 -4.064 1.00 97.81 208 VAL A CA 1
ATOM 1594 C C . VAL A 1 208 ? 14.469 -1.467 -3.606 1.00 97.81 208 VAL A C 1
ATOM 1596 O O . VAL A 1 208 ? 15.358 -1.713 -4.409 1.00 97.81 208 VAL A O 1
ATOM 1599 N N . TYR A 1 209 ? 14.703 -1.356 -2.297 1.00 96.19 209 TYR A N 1
ATOM 1600 C CA . TYR A 1 209 ? 16.048 -1.363 -1.723 1.00 96.19 209 TYR A CA 1
ATOM 1601 C C . TYR A 1 209 ? 16.218 -2.373 -0.585 1.00 96.19 209 TYR A C 1
ATOM 1603 O O . TYR A 1 209 ? 15.433 -2.391 0.370 1.00 96.19 209 TYR A O 1
ATOM 1611 N N . GLY A 1 210 ? 17.304 -3.147 -0.617 1.00 94.69 210 GLY A N 1
ATOM 1612 C CA . GLY A 1 210 ? 17.703 -4.032 0.482 1.00 94.69 210 GLY A CA 1
ATOM 1613 C C . GLY A 1 210 ? 19.207 -4.263 0.529 1.00 94.69 210 GLY A C 1
ATOM 1614 O O . GLY A 1 210 ? 19.728 -5.171 -0.108 1.00 94.69 210 GLY A O 1
ATOM 1615 N N . ASN A 1 211 ? 19.922 -3.468 1.325 1.00 84.50 211 ASN A N 1
ATOM 1616 C CA . ASN A 1 211 ? 21.391 -3.483 1.395 1.00 84.50 211 ASN A CA 1
ATOM 1617 C C . ASN A 1 211 ? 21.990 -4.523 2.342 1.00 84.50 211 ASN A C 1
ATOM 1619 O O . ASN A 1 211 ? 23.212 -4.597 2.495 1.00 84.50 211 ASN A O 1
ATOM 1623 N N . ASP A 1 212 ? 21.140 -5.278 3.019 1.00 86.00 212 ASP A N 1
ATOM 1624 C CA . ASP A 1 212 ? 21.546 -6.199 4.058 1.00 86.00 212 ASP A CA 1
ATOM 1625 C C . ASP A 1 212 ? 21.523 -7.638 3.533 1.00 86.00 212 ASP A C 1
ATOM 1627 O O . ASP A 1 212 ? 20.530 -8.093 2.970 1.00 86.00 212 ASP A O 1
ATOM 1631 N N . THR A 1 213 ? 22.593 -8.403 3.767 1.00 86.44 213 THR A N 1
ATOM 1632 C CA . THR A 1 213 ? 22.760 -9.753 3.189 1.00 86.44 213 THR A CA 1
ATOM 1633 C C . THR A 1 213 ? 21.736 -10.789 3.674 1.00 86.44 213 THR A C 1
ATOM 1635 O O . THR A 1 213 ? 21.692 -11.888 3.131 1.00 86.44 213 THR A O 1
ATOM 1638 N N . GLY A 1 214 ? 20.942 -10.472 4.703 1.00 89.75 214 GLY A N 1
ATOM 1639 C CA . GLY A 1 214 ? 19.845 -11.313 5.202 1.00 89.75 214 GLY A CA 1
ATOM 1640 C C . GLY A 1 214 ? 18.457 -10.937 4.669 1.00 89.75 214 GLY A C 1
ATOM 1641 O O . GLY A 1 214 ? 17.488 -11.612 4.998 1.00 89.75 214 GLY A O 1
ATOM 1642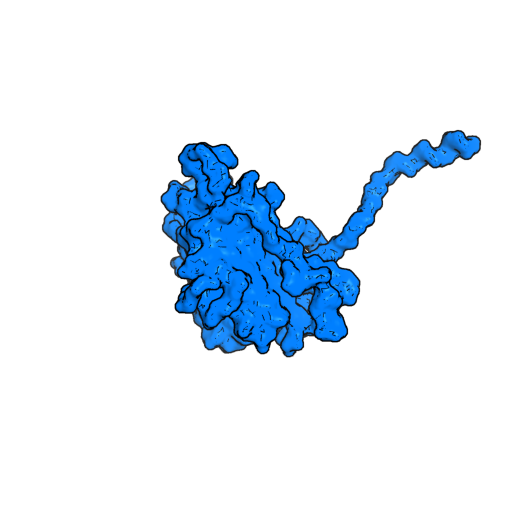 N N . ALA A 1 215 ? 18.329 -9.861 3.890 1.00 94.38 215 ALA A N 1
ATOM 1643 C CA . ALA A 1 215 ? 17.049 -9.460 3.314 1.00 94.38 215 ALA A CA 1
ATOM 1644 C C . ALA A 1 215 ? 16.616 -10.434 2.200 1.00 94.38 215 ALA A C 1
ATOM 1646 O O . ALA A 1 215 ? 17.453 -10.945 1.448 1.00 94.38 215 ALA A O 1
ATOM 1647 N N . THR A 1 216 ? 15.311 -10.681 2.075 1.00 95.75 216 THR A N 1
ATOM 1648 C CA . THR A 1 216 ? 14.719 -11.481 0.992 1.00 95.75 216 THR A CA 1
ATOM 1649 C C . THR A 1 216 ? 13.637 -10.687 0.266 1.00 95.75 216 THR A C 1
ATOM 1651 O O . THR A 1 216 ? 12.753 -10.115 0.901 1.00 95.75 216 THR A O 1
ATOM 1654 N N . LEU A 1 217 ? 13.702 -10.673 -1.063 1.00 97.44 217 LEU A N 1
ATOM 1655 C CA . LEU A 1 217 ? 12.727 -10.056 -1.954 1.00 97.44 217 LEU A CA 1
ATOM 1656 C C . LEU A 1 217 ? 12.143 -11.108 -2.895 1.00 97.44 217 LEU A C 1
ATOM 1658 O O . LEU A 1 217 ? 12.875 -11.820 -3.586 1.00 97.44 217 LEU A O 1
ATOM 1662 N N . TYR A 1 218 ? 10.819 -11.134 -2.976 1.00 96.56 218 TYR A N 1
ATOM 1663 C CA . TYR A 1 218 ? 10.085 -11.745 -4.071 1.00 96.56 218 TYR A CA 1
ATOM 1664 C C . TYR A 1 218 ? 9.249 -10.668 -4.763 1.00 96.56 218 TYR A C 1
ATOM 1666 O O . TYR A 1 218 ? 8.342 -10.112 -4.155 1.00 96.56 218 TYR A O 1
ATOM 1674 N N . ALA A 1 219 ? 9.542 -10.364 -6.022 1.00 97.12 219 ALA A N 1
ATOM 1675 C CA . ALA A 1 219 ? 8.831 -9.373 -6.816 1.00 97.12 219 ALA A CA 1
ATOM 1676 C C . ALA A 1 219 ? 8.285 -10.023 -8.088 1.00 97.12 219 ALA A C 1
ATOM 1678 O O . ALA A 1 219 ? 9.039 -10.619 -8.859 1.00 97.12 219 ALA A O 1
ATOM 1679 N N . LYS A 1 220 ? 6.977 -9.899 -8.318 1.00 96.25 220 LYS A N 1
ATOM 1680 C CA . LYS A 1 220 ? 6.331 -10.362 -9.545 1.00 96.25 220 LYS A CA 1
ATOM 1681 C C . LYS A 1 220 ? 5.294 -9.371 -10.059 1.00 96.25 220 LYS A C 1
ATOM 1683 O O . LYS A 1 220 ? 4.512 -8.844 -9.273 1.00 96.25 220 LYS A O 1
ATOM 1688 N N . ASN A 1 221 ? 5.259 -9.160 -11.376 1.00 96.62 221 ASN A N 1
ATOM 1689 C CA . ASN A 1 221 ? 4.279 -8.298 -12.049 1.00 96.62 221 ASN A CA 1
ATOM 1690 C C . ASN A 1 221 ? 4.244 -6.848 -11.532 1.00 96.62 221 ASN A C 1
ATOM 1692 O O . ASN A 1 221 ? 3.216 -6.186 -11.638 1.00 96.62 221 ASN A O 1
ATOM 1696 N N . ASN A 1 222 ? 5.335 -6.337 -10.960 1.00 98.06 222 ASN A N 1
ATOM 1697 C CA . ASN A 1 222 ? 5.408 -4.939 -10.528 1.00 98.06 222 ASN A CA 1
ATOM 1698 C C . ASN A 1 222 ? 5.897 -4.061 -11.680 1.00 98.06 222 ASN A C 1
ATOM 1700 O O . ASN A 1 222 ? 6.747 -4.505 -12.448 1.00 98.06 222 ASN A O 1
ATOM 1704 N N . ALA A 1 223 ? 5.408 -2.828 -11.767 1.00 98.12 223 ALA A N 1
ATOM 1705 C CA . ALA A 1 223 ? 6.030 -1.777 -12.561 1.00 98.12 223 ALA A CA 1
ATOM 1706 C C . ALA A 1 223 ? 6.831 -0.871 -11.623 1.00 98.12 223 ALA A C 1
ATOM 1708 O O . ALA A 1 223 ? 6.268 -0.268 -10.708 1.00 98.12 223 ALA A O 1
ATOM 1709 N N . VAL A 1 224 ? 8.141 -0.805 -11.825 1.00 98.25 224 VAL A N 1
ATOM 1710 C CA . VAL A 1 224 ? 9.052 0.054 -11.064 1.00 98.25 224 VAL A CA 1
ATOM 1711 C C . VAL A 1 224 ? 9.824 0.875 -12.078 1.00 98.25 224 VAL A C 1
ATOM 1713 O O . VAL A 1 224 ? 10.381 0.279 -12.989 1.00 98.25 224 VAL A O 1
ATOM 1716 N N . PHE A 1 225 ? 9.732 2.204 -12.010 1.00 97.44 225 PHE A N 1
ATOM 1717 C CA . PHE A 1 225 ? 10.278 3.053 -13.068 1.00 97.44 225 PHE A CA 1
ATOM 1718 C C . PHE A 1 225 ? 10.416 4.524 -12.694 1.00 97.44 225 PHE A C 1
ATOM 1720 O O . PHE A 1 225 ? 9.839 4.996 -11.706 1.00 97.44 225 PHE A O 1
ATOM 1727 N N . ASP A 1 226 ? 11.154 5.265 -13.531 1.00 95.31 226 ASP A N 1
ATOM 1728 C CA . ASP A 1 226 ? 11.546 6.656 -13.262 1.00 95.31 226 ASP A CA 1
ATOM 1729 C C . ASP A 1 226 ? 12.268 6.751 -11.907 1.00 95.31 226 ASP A C 1
ATOM 1731 O O . ASP A 1 226 ? 12.109 7.689 -11.125 1.00 95.31 226 ASP A O 1
ATOM 1735 N N . THR A 1 227 ? 13.038 5.709 -11.591 1.00 94.25 227 THR A N 1
ATOM 1736 C CA . THR A 1 227 ? 13.893 5.635 -10.413 1.00 94.25 227 THR A CA 1
ATOM 1737 C C . THR A 1 227 ? 15.342 5.455 -10.872 1.00 94.25 227 THR A C 1
ATOM 1739 O O . THR A 1 227 ? 15.568 4.949 -11.964 1.00 94.25 227 THR A O 1
ATOM 1742 N N . PRO A 1 228 ? 16.360 5.911 -10.119 1.00 95.00 228 PRO A N 1
ATOM 1743 C CA . PRO A 1 228 ? 17.749 5.693 -10.528 1.00 95.00 228 PRO A CA 1
ATOM 1744 C C . PRO A 1 228 ? 18.201 4.228 -10.554 1.00 95.00 228 PRO A C 1
ATOM 1746 O O . PRO A 1 228 ? 19.245 3.960 -11.145 1.00 95.00 228 PRO A O 1
ATOM 1749 N N . ASP A 1 229 ? 17.503 3.359 -9.820 1.00 95.31 229 ASP A N 1
ATOM 1750 C CA . ASP A 1 229 ? 17.710 1.911 -9.770 1.00 95.31 229 ASP A CA 1
ATOM 1751 C C . ASP A 1 229 ? 16.402 1.268 -9.282 1.00 95.31 229 ASP A C 1
ATOM 1753 O O . ASP A 1 229 ? 15.953 1.518 -8.150 1.00 95.31 229 ASP A O 1
ATOM 1757 N N . ASP A 1 230 ? 15.762 0.484 -10.143 1.00 96.69 230 ASP A N 1
ATOM 1758 C CA . ASP A 1 230 ? 14.452 -0.095 -9.853 1.00 96.69 230 ASP A CA 1
ATOM 1759 C C . ASP A 1 230 ? 14.520 -1.122 -8.714 1.00 96.69 230 ASP A C 1
ATOM 1761 O O . ASP A 1 230 ? 13.694 -1.088 -7.787 1.00 96.69 230 ASP A O 1
ATOM 1765 N N . PHE A 1 231 ? 15.530 -1.998 -8.728 1.00 97.06 231 PHE A N 1
ATOM 1766 C CA . PHE A 1 231 ? 15.703 -3.066 -7.746 1.00 97.06 231 PHE A CA 1
ATOM 1767 C C . PHE A 1 231 ? 17.164 -3.234 -7.276 1.00 97.06 231 PHE A C 1
ATOM 1769 O O . PHE A 1 231 ? 17.842 -4.209 -7.608 1.00 97.06 231 PHE A O 1
ATOM 1776 N N . ASP A 1 232 ? 17.606 -2.389 -6.339 1.00 95.69 232 ASP A N 1
ATOM 1777 C CA . ASP A 1 232 ? 18.913 -2.529 -5.674 1.00 95.69 232 ASP A CA 1
ATOM 1778 C C . ASP A 1 232 ? 18.826 -3.444 -4.439 1.00 95.69 232 ASP A C 1
ATOM 1780 O O . ASP A 1 232 ? 18.447 -3.036 -3.328 1.00 95.69 232 ASP A O 1
ATOM 1784 N N . PHE A 1 233 ? 19.188 -4.716 -4.619 1.00 94.38 233 PHE A N 1
ATOM 1785 C CA . PHE A 1 233 ? 19.094 -5.726 -3.567 1.00 94.38 233 PHE A CA 1
ATOM 1786 C C . PHE A 1 233 ? 20.392 -6.529 -3.393 1.00 94.38 233 PHE A C 1
ATOM 1788 O O . PHE A 1 233 ? 20.777 -7.339 -4.233 1.00 94.38 233 PHE A O 1
ATOM 1795 N N . ALA A 1 234 ? 21.045 -6.357 -2.241 1.00 93.81 234 ALA A N 1
ATOM 1796 C CA . ALA A 1 234 ? 22.237 -7.107 -1.836 1.00 93.81 234 ALA A CA 1
ATOM 1797 C C . ALA A 1 234 ? 21.912 -8.469 -1.190 1.00 93.81 234 ALA A C 1
ATOM 1799 O O . ALA A 1 234 ? 22.798 -9.315 -1.045 1.00 93.81 234 ALA A O 1
ATOM 1800 N N . GLY A 1 235 ? 20.664 -8.654 -0.748 1.00 93.19 235 GLY A N 1
ATOM 1801 C CA . GLY A 1 235 ? 20.147 -9.906 -0.200 1.00 93.19 235 GLY A CA 1
ATOM 1802 C C . GLY A 1 235 ? 19.784 -10.936 -1.277 1.00 93.19 235 GLY A C 1
ATOM 1803 O O . GLY A 1 235 ? 20.313 -10.931 -2.387 1.00 93.19 235 GLY A O 1
ATOM 1804 N N . THR A 1 236 ? 18.857 -11.841 -0.959 1.00 96.06 236 THR A N 1
ATOM 1805 C CA . THR A 1 236 ? 18.295 -12.764 -1.961 1.00 96.06 236 THR A CA 1
ATOM 1806 C C . THR A 1 236 ? 17.117 -12.099 -2.659 1.00 96.06 236 THR A C 1
ATOM 1808 O O . THR A 1 236 ? 16.142 -11.758 -1.997 1.00 96.06 236 THR A O 1
ATOM 1811 N N . ALA A 1 237 ? 17.171 -11.958 -3.982 1.00 97.00 237 ALA A N 1
ATOM 1812 C CA . ALA A 1 237 ? 16.074 -11.411 -4.773 1.00 97.00 237 ALA A CA 1
ATOM 1813 C C . ALA A 1 237 ? 15.609 -12.404 -5.844 1.00 97.00 237 ALA A C 1
ATOM 1815 O O . ALA A 1 237 ? 16.414 -12.977 -6.577 1.00 97.00 237 ALA A O 1
ATOM 1816 N N . THR A 1 238 ? 14.295 -12.600 -5.932 1.00 97.00 238 THR A N 1
ATOM 1817 C CA . THR A 1 238 ? 13.617 -13.217 -7.076 1.00 97.00 238 THR A CA 1
ATOM 1818 C C . THR A 1 238 ? 12.718 -12.158 -7.690 1.00 97.00 238 THR A C 1
ATOM 1820 O O . THR A 1 238 ? 11.715 -11.791 -7.087 1.00 97.00 238 THR A O 1
ATOM 1823 N N . ILE A 1 239 ? 13.096 -11.654 -8.859 1.00 97.19 239 ILE A N 1
ATOM 1824 C CA . ILE A 1 239 ? 12.355 -10.632 -9.601 1.00 97.19 239 ILE A CA 1
ATOM 1825 C C . ILE A 1 239 ? 11.929 -11.286 -10.912 1.00 97.19 239 ILE A C 1
ATOM 1827 O O . ILE A 1 239 ? 12.789 -11.761 -11.651 1.00 97.19 239 ILE A O 1
ATOM 1831 N N . ASP A 1 240 ? 10.627 -11.379 -11.170 1.00 96.19 240 ASP A N 1
ATOM 1832 C CA . ASP A 1 240 ? 10.081 -12.102 -12.322 1.00 96.19 240 ASP A CA 1
ATOM 1833 C C . ASP A 1 240 ? 8.913 -11.347 -12.966 1.00 96.19 240 ASP A C 1
ATOM 1835 O O . ASP A 1 240 ? 8.002 -10.909 -12.267 1.00 96.19 240 ASP A O 1
ATOM 1839 N N . HIS A 1 241 ? 8.918 -11.197 -14.294 1.00 95.88 241 HIS A N 1
ATOM 1840 C CA . HIS A 1 241 ? 7.864 -10.489 -15.041 1.00 95.88 241 HIS A CA 1
ATOM 1841 C C . HIS A 1 241 ? 7.546 -9.088 -14.485 1.00 95.88 241 HIS A C 1
ATOM 1843 O O . HIS A 1 241 ? 6.396 -8.659 -14.472 1.00 95.88 241 HIS A O 1
ATOM 1849 N N . CYS A 1 242 ? 8.551 -8.380 -13.969 1.00 97.44 242 CYS A N 1
ATOM 1850 C CA . CYS A 1 242 ? 8.402 -6.978 -13.589 1.00 97.44 242 CYS A CA 1
ATOM 1851 C C . CYS A 1 242 ? 8.707 -6.083 -14.796 1.00 97.44 242 CYS A C 1
ATOM 1853 O O . CYS A 1 242 ? 9.568 -6.417 -15.618 1.00 97.44 242 CYS A O 1
ATOM 1855 N N . ALA A 1 243 ? 7.990 -4.965 -14.900 1.00 97.19 243 ALA A N 1
ATOM 1856 C CA . ALA A 1 243 ? 8.327 -3.903 -15.829 1.00 97.19 243 ALA A CA 1
ATOM 1857 C C . ALA A 1 243 ? 9.289 -2.923 -15.157 1.00 97.19 243 ALA A C 1
ATOM 1859 O O . ALA A 1 243 ? 9.026 -2.462 -14.048 1.00 97.19 243 ALA A O 1
ATOM 1860 N N . SER A 1 244 ? 10.405 -2.669 -15.828 1.00 94.00 244 SER A N 1
ATOM 1861 C CA . SER A 1 244 ? 11.544 -1.889 -15.340 1.00 94.00 244 SER A CA 1
ATOM 1862 C C . SER A 1 244 ? 12.257 -1.283 -16.545 1.00 94.00 244 SER A C 1
ATOM 1864 O O . SER A 1 244 ? 12.331 -1.927 -17.601 1.00 94.00 244 SER A O 1
ATOM 1866 N N . ASP A 1 245 ? 12.750 -0.051 -16.427 1.00 85.69 245 ASP A N 1
ATOM 1867 C CA . ASP A 1 245 ? 13.551 0.582 -17.483 1.00 85.69 245 ASP A CA 1
ATOM 1868 C C . ASP A 1 245 ? 15.040 0.202 -17.409 1.00 85.69 245 ASP A C 1
ATOM 1870 O O . ASP A 1 245 ? 15.733 0.262 -18.432 1.00 85.69 245 ASP A O 1
ATOM 1874 N N . ASP A 1 246 ? 15.479 -0.338 -16.271 1.00 87.94 246 ASP A N 1
ATOM 1875 C CA . ASP A 1 246 ? 16.806 -0.932 -16.069 1.00 87.94 246 ASP A CA 1
ATOM 1876 C C . ASP A 1 246 ? 16.882 -2.424 -16.461 1.00 87.94 246 ASP A C 1
ATOM 1878 O O . ASP A 1 246 ? 17.964 -2.977 -16.693 1.00 87.94 246 ASP A O 1
ATOM 1882 N N . GLY A 1 247 ? 15.724 -3.070 -16.648 1.00 87.75 247 GLY A N 1
ATOM 1883 C CA . GLY A 1 247 ? 15.602 -4.432 -17.175 1.00 87.75 247 GLY A CA 1
ATOM 1884 C C . GLY A 1 247 ? 15.834 -5.539 -16.145 1.00 87.75 247 GLY A C 1
ATOM 1885 O O . GLY A 1 247 ? 16.180 -6.662 -16.534 1.00 87.75 247 GLY A O 1
ATOM 1886 N N . ASP A 1 248 ? 15.627 -5.241 -14.863 1.00 92.25 248 ASP A N 1
ATOM 1887 C CA . ASP A 1 248 ? 15.909 -6.137 -13.742 1.00 92.25 248 ASP A CA 1
ATOM 1888 C C . ASP A 1 248 ? 15.061 -7.416 -13.709 1.00 92.25 248 ASP A C 1
ATOM 1890 O O . ASP A 1 248 ? 13.865 -7.439 -14.005 1.00 92.25 248 ASP A O 1
ATOM 1894 N N . GLY A 1 249 ? 15.691 -8.504 -13.255 1.00 92.94 249 GLY A N 1
ATOM 1895 C CA . GLY A 1 249 ? 15.041 -9.793 -13.024 1.00 92.94 249 GLY A CA 1
ATOM 1896 C C . GLY A 1 249 ? 14.981 -10.729 -14.233 1.00 92.94 249 GLY A C 1
ATOM 1897 O O . GLY A 1 249 ? 15.688 -10.585 -15.231 1.00 92.94 249 GLY A O 1
ATOM 1898 N N . THR A 1 250 ? 14.160 -11.771 -14.113 1.00 93.62 250 THR A N 1
ATOM 1899 C CA . THR A 1 250 ? 13.867 -12.719 -15.191 1.00 93.62 250 THR A CA 1
ATOM 1900 C C . THR A 1 250 ? 12.588 -12.327 -15.913 1.00 93.62 250 THR A C 1
ATOM 1902 O O . THR A 1 250 ? 11.629 -11.882 -15.290 1.00 93.62 250 THR A O 1
ATOM 1905 N N . ASN A 1 251 ? 12.549 -12.534 -17.233 1.00 95.25 251 ASN A N 1
ATOM 1906 C CA . ASN A 1 251 ? 11.391 -12.176 -18.064 1.00 95.25 251 ASN A CA 1
ATOM 1907 C C . ASN A 1 251 ? 10.984 -10.698 -17.900 1.00 95.25 251 ASN A C 1
ATOM 1909 O O . ASN A 1 251 ? 9.797 -10.388 -17.873 1.00 95.25 251 ASN A O 1
ATOM 1913 N N . SER A 1 252 ? 11.967 -9.806 -17.742 1.00 95.88 252 SER A N 1
ATOM 1914 C CA . SER A 1 252 ? 11.719 -8.376 -17.580 1.00 95.88 252 SER A CA 1
ATOM 1915 C C . SER A 1 252 ? 10.982 -7.799 -18.788 1.00 95.88 252 SER A C 1
ATOM 1917 O O . SER A 1 252 ? 11.202 -8.203 -19.936 1.00 95.88 252 SER A O 1
ATOM 1919 N N . VAL A 1 253 ? 10.074 -6.864 -18.513 1.00 96.69 253 VAL A N 1
ATOM 1920 C CA . VAL A 1 253 ? 9.231 -6.216 -19.518 1.00 96.69 253 VAL A CA 1
ATOM 1921 C C . VAL A 1 253 ? 9.658 -4.761 -19.659 1.00 96.69 253 VAL A C 1
ATOM 1923 O O . VAL A 1 253 ? 9.524 -3.968 -18.739 1.00 96.69 253 VAL A O 1
ATOM 1926 N N . ALA A 1 254 ? 10.180 -4.394 -20.825 1.00 95.75 254 ALA A N 1
ATOM 1927 C CA . ALA A 1 254 ? 10.501 -2.999 -21.108 1.00 95.75 254 ALA A CA 1
ATOM 1928 C C . ALA A 1 254 ? 9.235 -2.230 -21.528 1.00 95.75 254 ALA A C 1
ATOM 1930 O O . ALA A 1 254 ? 8.403 -2.805 -22.246 1.00 95.75 254 ALA A O 1
ATOM 1931 N N . PRO A 1 255 ? 9.111 -0.933 -21.191 1.00 96.50 255 PRO A N 1
ATOM 1932 C CA . PRO A 1 255 ? 8.026 -0.106 -21.702 1.00 96.50 255 PRO A CA 1
ATOM 1933 C C . PRO A 1 255 ? 8.077 -0.014 -23.234 1.00 96.50 255 PRO A C 1
ATOM 1935 O O . PRO A 1 255 ? 9.141 -0.004 -23.868 1.00 96.50 255 PRO A O 1
ATOM 1938 N N . SER A 1 256 ? 6.904 0.042 -23.849 1.00 96.88 256 SER A N 1
ATOM 1939 C CA . SER A 1 256 ? 6.705 0.121 -25.287 1.00 96.88 256 SER A CA 1
ATOM 1940 C C . SER A 1 256 ? 7.367 1.380 -25.834 1.00 96.88 256 SER A C 1
ATOM 1942 O O . SER A 1 256 ? 7.119 2.496 -25.383 1.00 96.88 256 SER A O 1
ATOM 1944 N N . GLY A 1 257 ? 8.279 1.200 -26.792 1.00 95.62 257 GLY A N 1
ATOM 1945 C CA . GLY A 1 257 ? 9.051 2.307 -27.358 1.00 95.62 257 GLY A CA 1
ATOM 1946 C C . GLY A 1 257 ? 9.994 3.008 -26.372 1.00 95.62 257 GLY A C 1
ATOM 1947 O O . GLY A 1 257 ? 10.467 4.092 -26.704 1.00 95.62 257 GLY A O 1
ATOM 1948 N N . SER A 1 258 ? 10.284 2.398 -25.215 1.00 94.56 258 SER A N 1
ATOM 1949 C CA . SER A 1 258 ? 11.049 3.015 -24.121 1.00 94.56 258 SER A CA 1
ATOM 1950 C C . SER A 1 258 ? 10.377 4.263 -23.532 1.00 94.56 258 SER A C 1
ATOM 1952 O O . SER A 1 258 ? 11.066 5.199 -23.134 1.00 94.56 258 SER A O 1
ATOM 1954 N N . ASP A 1 259 ? 9.043 4.288 -23.516 1.00 96.25 259 ASP A N 1
ATOM 1955 C CA . ASP A 1 259 ? 8.248 5.425 -23.057 1.00 96.25 259 ASP A CA 1
ATOM 1956 C C . ASP A 1 259 ? 7.063 4.939 -22.212 1.00 96.25 259 ASP A C 1
ATOM 1958 O O . ASP A 1 259 ? 6.214 4.179 -22.684 1.00 96.25 259 ASP A O 1
ATOM 1962 N N . TRP A 1 260 ? 7.027 5.363 -20.950 1.00 96.62 260 TRP A N 1
ATOM 1963 C CA . TRP A 1 260 ? 6.013 4.959 -19.976 1.00 96.62 260 TRP A CA 1
ATOM 1964 C C . TRP A 1 260 ? 4.631 5.557 -20.260 1.00 96.62 260 TRP A C 1
ATOM 1966 O O . TRP A 1 260 ? 3.630 4.969 -19.848 1.00 96.62 260 TRP A O 1
ATOM 1976 N N . ASP A 1 261 ? 4.550 6.631 -21.050 1.00 97.31 261 ASP A N 1
ATOM 1977 C CA . ASP A 1 261 ? 3.274 7.176 -21.533 1.00 97.31 261 ASP A CA 1
ATOM 1978 C C . ASP A 1 261 ? 2.590 6.233 -22.548 1.00 97.31 261 ASP A C 1
ATOM 1980 O O . ASP A 1 261 ? 1.416 6.403 -22.879 1.00 97.31 261 ASP A O 1
ATOM 1984 N N . ASN A 1 262 ? 3.295 5.208 -23.052 1.00 97.75 262 ASN A N 1
ATOM 1985 C CA . ASN A 1 262 ? 2.683 4.140 -23.851 1.00 97.75 262 ASN A CA 1
ATOM 1986 C C . ASN A 1 262 ? 2.099 3.004 -22.995 1.00 97.75 262 ASN A C 1
ATOM 1988 O O . ASN A 1 262 ? 1.371 2.163 -23.531 1.00 97.75 262 ASN A O 1
ATOM 1992 N N . GLU A 1 263 ? 2.417 2.968 -21.699 1.00 98.19 263 GLU A N 1
ATOM 1993 C CA . GLU A 1 263 ? 1.940 1.963 -20.744 1.00 98.19 263 GLU A CA 1
ATOM 1994 C C . GLU A 1 263 ? 0.770 2.483 -19.914 1.00 98.19 263 GLU A C 1
ATOM 1996 O O . GLU A 1 263 ? -0.216 1.771 -19.720 1.00 98.19 263 GLU A O 1
ATOM 2001 N N . TYR A 1 264 ? 0.857 3.736 -19.469 1.00 98.00 264 TYR A N 1
ATOM 2002 C CA . TYR A 1 264 ? -0.107 4.363 -18.573 1.00 98.00 264 TYR A CA 1
ATOM 2003 C C . TYR A 1 264 ? -0.650 5.665 -19.155 1.00 98.00 264 TYR A C 1
ATOM 2005 O O . TYR A 1 264 ? 0.004 6.331 -19.951 1.00 98.00 264 TYR A O 1
ATOM 2013 N N . SER A 1 265 ? -1.865 6.028 -18.750 1.00 97.38 265 SER A N 1
ATOM 2014 C CA . SER A 1 265 ? -2.583 7.173 -19.317 1.00 97.38 265 SER A CA 1
ATOM 2015 C C . SER A 1 265 ? -1.935 8.525 -18.996 1.00 97.38 265 SER A C 1
ATOM 2017 O O . SER A 1 265 ? -1.903 9.387 -19.875 1.00 97.38 265 SER A O 1
ATOM 2019 N N . ASP A 1 266 ? -1.453 8.725 -17.762 1.00 97.38 266 ASP A N 1
ATOM 2020 C CA . ASP A 1 266 ? -0.758 9.950 -17.335 1.00 97.38 266 ASP A CA 1
ATOM 2021 C C . ASP A 1 266 ? 0.081 9.698 -16.056 1.00 97.38 266 ASP A C 1
ATOM 2023 O O . ASP A 1 266 ? -0.241 10.197 -14.966 1.00 97.38 266 ASP A O 1
ATOM 2027 N N . PRO A 1 267 ? 1.163 8.898 -16.150 1.00 96.62 267 PRO A N 1
ATOM 2028 C CA . PRO A 1 267 ? 1.958 8.507 -14.985 1.00 96.62 267 PRO A CA 1
ATOM 2029 C C . PRO A 1 267 ? 2.616 9.712 -14.295 1.00 96.62 267 PRO A C 1
ATOM 2031 O O . PRO A 1 267 ? 2.731 9.734 -13.069 1.00 96.62 267 PRO A O 1
ATOM 2034 N N . ALA A 1 268 ? 2.957 10.764 -15.048 1.00 94.75 268 ALA A N 1
ATOM 2035 C CA . ALA A 1 268 ? 3.541 11.995 -14.514 1.00 94.75 268 ALA A CA 1
ATOM 2036 C C . ALA A 1 268 ? 2.619 12.731 -13.521 1.00 94.75 268 ALA A C 1
ATOM 2038 O O . ALA A 1 268 ? 3.104 13.430 -12.626 1.00 94.75 268 ALA A O 1
ATOM 2039 N N . ASN A 1 269 ? 1.297 12.570 -13.651 1.00 94.69 269 ASN A N 1
ATOM 2040 C CA . ASN A 1 269 ? 0.309 13.110 -12.711 1.00 94.69 269 ASN A CA 1
ATOM 2041 C C . ASN A 1 269 ? -0.254 12.049 -11.746 1.00 94.69 269 ASN A C 1
ATOM 2043 O O . ASN A 1 269 ? -1.139 12.358 -10.944 1.00 94.69 269 ASN A O 1
ATOM 2047 N N . GLY A 1 270 ? 0.299 10.833 -11.764 1.00 95.31 270 GLY A N 1
ATOM 2048 C CA . GLY A 1 270 ? -0.098 9.727 -10.896 1.00 95.31 270 GLY A CA 1
ATOM 2049 C C . GLY A 1 270 ? -1.337 8.965 -11.367 1.00 95.31 270 GLY A C 1
ATOM 2050 O O . GLY A 1 270 ? -1.964 8.310 -10.539 1.00 95.31 270 GLY A O 1
ATOM 2051 N N . ASP A 1 271 ? -1.704 9.062 -12.649 1.00 97.62 271 ASP A N 1
ATOM 2052 C CA . ASP A 1 271 ? -2.732 8.216 -13.256 1.00 97.62 271 ASP A CA 1
ATOM 2053 C C . ASP A 1 271 ? -2.090 7.000 -13.929 1.00 97.62 271 ASP A C 1
ATOM 2055 O O . ASP A 1 271 ? -1.526 7.071 -15.026 1.00 97.62 271 ASP A O 1
ATOM 2059 N N . PHE A 1 272 ? -2.212 5.864 -13.250 1.00 98.12 272 PHE A N 1
ATOM 2060 C CA . PHE A 1 272 ? -1.688 4.575 -13.683 1.00 98.12 272 PHE A CA 1
ATOM 2061 C C . PHE A 1 272 ? -2.755 3.698 -14.344 1.00 98.12 272 PHE A C 1
ATOM 2063 O O . PHE A 1 272 ? -2.655 2.473 -14.316 1.00 98.12 272 PHE A O 1
ATOM 2070 N N . THR A 1 273 ? -3.776 4.312 -14.952 1.00 97.44 273 THR A N 1
ATOM 2071 C CA . THR A 1 273 ? -4.712 3.600 -15.829 1.00 97.44 273 THR A CA 1
ATOM 2072 C C . THR A 1 273 ? -3.958 3.012 -17.016 1.00 97.44 273 THR A C 1
ATOM 2074 O O . THR A 1 273 ? -3.380 3.748 -17.824 1.00 97.44 273 THR A O 1
ATOM 2077 N N . LEU A 1 274 ? -3.980 1.689 -17.121 1.00 97.81 274 LEU A N 1
ATOM 2078 C CA . LEU A 1 274 ? -3.244 0.903 -18.093 1.00 97.81 274 LEU A CA 1
ATOM 2079 C C . LEU A 1 274 ? -3.800 1.098 -19.505 1.00 97.81 274 LEU A C 1
ATOM 2081 O O . LEU A 1 274 ? -5.009 1.079 -19.748 1.00 97.81 274 LEU A O 1
ATOM 2085 N N . LEU A 1 275 ? -2.897 1.222 -20.470 1.00 97.31 275 LEU A N 1
ATOM 2086 C CA . LEU A 1 275 ? -3.222 1.278 -21.887 1.00 97.31 275 LEU A CA 1
ATOM 2087 C C . LEU A 1 275 ? -3.130 -0.120 -22.507 1.00 97.31 275 LEU A C 1
ATOM 2089 O O . LEU A 1 275 ? -2.137 -0.826 -22.362 1.00 97.31 275 LEU A O 1
ATOM 2093 N N . ASN A 1 276 ? -4.129 -0.508 -23.303 1.00 95.88 276 ASN A N 1
ATOM 2094 C CA . ASN A 1 276 ? -4.153 -1.812 -23.985 1.00 95.88 276 ASN A CA 1
ATOM 2095 C C . ASN A 1 276 ? -3.191 -1.939 -25.182 1.00 95.88 276 ASN A C 1
ATOM 2097 O O . ASN A 1 276 ? -3.236 -2.923 -25.923 1.00 95.88 276 ASN A O 1
ATOM 2101 N N . THR A 1 277 ? -2.372 -0.919 -25.415 1.00 96.06 277 THR A N 1
ATOM 2102 C CA . THR A 1 277 ? -1.329 -0.885 -26.444 1.00 96.06 277 THR A CA 1
ATOM 2103 C C . THR A 1 277 ? 0.073 -1.054 -25.872 1.00 96.06 277 THR A C 1
ATOM 2105 O O . THR A 1 277 ? 1.012 -1.234 -26.650 1.00 96.06 277 THR A O 1
ATOM 2108 N N . GLY A 1 278 ? 0.210 -0.952 -24.549 1.00 97.25 278 GLY A N 1
ATOM 2109 C CA . GLY A 1 278 ? 1.471 -1.079 -23.838 1.00 97.25 278 GLY A CA 1
ATOM 2110 C C . GLY A 1 278 ? 1.933 -2.530 -23.696 1.00 97.25 278 GLY A C 1
ATOM 2111 O O . GLY A 1 278 ? 1.159 -3.469 -23.889 1.00 97.25 278 GLY A O 1
ATOM 2112 N N . ASN A 1 279 ? 3.204 -2.716 -23.354 1.00 97.38 279 ASN A N 1
ATOM 2113 C CA . ASN A 1 279 ? 3.778 -4.020 -23.034 1.00 97.38 279 ASN A CA 1
ATOM 2114 C C . ASN A 1 279 ? 3.379 -4.519 -21.633 1.00 97.38 279 ASN A C 1
ATOM 2116 O O . ASN A 1 279 ? 3.417 -5.723 -21.392 1.00 97.38 279 ASN A O 1
ATOM 2120 N N . CYS A 1 280 ? 2.982 -3.631 -20.717 1.00 97.38 280 CYS A N 1
ATOM 2121 C CA . CYS A 1 280 ? 2.455 -3.987 -19.400 1.00 97.38 280 CYS A CA 1
ATOM 2122 C C . CYS A 1 280 ? 1.081 -4.666 -19.503 1.00 97.38 280 CYS A C 1
ATOM 2124 O O . CYS A 1 280 ? 0.731 -5.477 -18.642 1.00 97.38 280 CYS A O 1
ATOM 2126 N N . TYR A 1 281 ? 0.318 -4.399 -20.568 1.00 97.19 281 TYR A N 1
ATOM 2127 C CA . TYR A 1 281 ? -0.945 -5.078 -20.844 1.00 97.19 281 TYR A CA 1
ATOM 2128 C C . TYR A 1 281 ? -0.721 -6.548 -21.199 1.00 97.19 281 TYR A C 1
ATOM 2130 O O . TYR A 1 281 ? -0.154 -6.875 -22.241 1.00 97.19 281 TYR A O 1
ATOM 2138 N N . HIS A 1 282 ? -1.169 -7.441 -20.308 1.00 94.94 282 HIS A N 1
ATOM 2139 C CA . HIS A 1 282 ? -0.950 -8.895 -20.402 1.00 94.94 282 HIS A CA 1
ATOM 2140 C C . HIS A 1 282 ? 0.530 -9.291 -20.573 1.00 94.94 282 HIS A C 1
ATOM 2142 O O . HIS A 1 282 ? 0.832 -10.352 -21.121 1.00 94.94 282 HIS A O 1
ATOM 2148 N N . GLY A 1 283 ? 1.452 -8.446 -20.100 1.00 95.19 283 GLY A N 1
ATOM 2149 C CA . GLY A 1 283 ? 2.893 -8.722 -20.085 1.00 95.19 283 GLY A CA 1
ATOM 2150 C C . GLY A 1 283 ? 3.361 -9.517 -18.865 1.00 95.19 283 GLY A C 1
ATOM 2151 O O . GLY A 1 283 ? 4.494 -9.993 -18.837 1.00 95.19 283 GLY A O 1
ATOM 2152 N N . GLY A 1 284 ? 2.503 -9.658 -17.854 1.00 94.69 284 GLY A N 1
ATOM 2153 C CA . GLY A 1 284 ? 2.815 -10.315 -16.594 1.00 94.69 284 GLY A CA 1
ATOM 2154 C C . GLY A 1 284 ? 2.628 -11.830 -16.634 1.00 94.69 284 GLY A C 1
ATOM 2155 O O . GLY A 1 284 ? 1.939 -12.397 -17.488 1.00 94.69 284 GLY A O 1
ATOM 2156 N N . ALA A 1 285 ? 3.203 -12.502 -15.640 1.00 93.00 285 ALA A N 1
ATOM 2157 C CA . ALA A 1 285 ? 2.880 -13.891 -15.352 1.00 93.00 285 ALA A CA 1
ATOM 2158 C C . ALA A 1 285 ? 1.464 -13.999 -14.768 1.00 93.00 285 ALA A C 1
ATOM 2160 O O . ALA A 1 285 ? 0.955 -13.068 -14.146 1.00 93.00 285 ALA A O 1
ATOM 2161 N N . THR A 1 286 ? 0.824 -15.161 -14.908 1.00 86.44 286 THR A N 1
ATOM 2162 C CA . THR A 1 286 ? -0.407 -15.451 -14.156 1.00 86.44 286 THR A CA 1
ATOM 2163 C C . THR A 1 286 ? -0.158 -15.326 -12.653 1.00 86.44 286 THR A C 1
ATOM 2165 O O . THR A 1 286 ? 0.985 -15.496 -12.227 1.00 86.44 286 THR A O 1
ATOM 2168 N N . GLY A 1 287 ? -1.231 -15.047 -11.902 1.00 70.50 287 GLY A N 1
ATOM 2169 C CA . GLY A 1 287 ? -1.236 -14.635 -10.495 1.00 70.50 287 GLY A CA 1
ATOM 2170 C C . GLY A 1 287 ? -0.305 -15.375 -9.526 1.00 70.50 287 GLY A C 1
ATOM 2171 O O . GLY A 1 287 ? 0.323 -16.380 -9.859 1.00 70.50 287 GLY A O 1
ATOM 2172 N N . PRO A 1 288 ? -0.201 -14.888 -8.281 1.00 63.62 288 PRO A N 1
ATOM 2173 C CA . PRO A 1 288 ? 0.669 -15.503 -7.295 1.00 63.62 288 PRO A CA 1
ATOM 2174 C C . PRO A 1 288 ? 0.234 -16.953 -7.077 1.00 63.62 288 PRO A C 1
ATOM 2176 O O . PRO A 1 288 ? -0.961 -17.260 -7.120 1.00 63.62 288 PRO A O 1
ATOM 2179 N N . ASP A 1 289 ? 1.188 -17.833 -6.768 1.00 58.34 289 ASP A N 1
ATOM 2180 C CA . ASP A 1 289 ? 0.954 -19.267 -6.527 1.00 58.34 289 ASP A CA 1
ATOM 2181 C C . ASP A 1 289 ? -0.061 -19.555 -5.388 1.00 58.34 289 ASP A C 1
ATOM 2183 O O . ASP A 1 289 ? -0.385 -20.708 -5.107 1.00 58.34 289 ASP A O 1
ATOM 2187 N N . THR A 1 290 ? -0.576 -18.520 -4.714 1.00 55.91 290 THR A N 1
ATOM 2188 C CA . THR A 1 290 ? -1.297 -18.576 -3.440 1.00 55.91 290 THR A CA 1
ATOM 2189 C C . THR A 1 290 ? -2.749 -18.082 -3.473 1.00 55.91 290 THR A C 1
ATOM 2191 O O . THR A 1 290 ? -3.404 -18.130 -2.437 1.00 55.91 290 THR A O 1
ATOM 2194 N N . GLY A 1 291 ? -3.296 -17.624 -4.610 1.00 67.44 291 GLY A N 1
ATOM 2195 C CA . GLY A 1 291 ? -4.689 -17.126 -4.666 1.00 67.44 291 GLY A CA 1
ATOM 2196 C C . GLY A 1 291 ? -4.946 -15.860 -3.830 1.00 67.44 291 GLY A C 1
ATOM 2197 O O . GLY A 1 291 ? -6.087 -15.567 -3.488 1.00 67.44 291 GLY A O 1
ATOM 2198 N N . LEU A 1 292 ? -3.876 -15.131 -3.506 1.00 80.94 292 LEU A N 1
ATOM 2199 C CA . LEU A 1 292 ? -3.855 -13.942 -2.652 1.00 80.94 292 LEU A CA 1
ATOM 2200 C C . LEU A 1 292 ? -4.738 -12.794 -3.171 1.00 80.94 292 LEU A C 1
ATOM 2202 O O . LEU A 1 292 ? -5.321 -12.068 -2.376 1.00 80.94 292 LEU A O 1
ATOM 2206 N N . TYR A 1 293 ? -4.848 -12.643 -4.491 1.00 84.06 293 TYR A N 1
ATOM 2207 C CA . TYR A 1 293 ? -5.718 -11.667 -5.143 1.00 84.06 293 TYR A CA 1
ATOM 2208 C C . TYR A 1 293 ? -6.172 -12.193 -6.508 1.00 84.06 293 TYR A C 1
ATOM 2210 O O . TYR A 1 293 ? -5.489 -12.988 -7.162 1.00 84.06 293 TYR A O 1
ATOM 2218 N N . THR A 1 294 ? -7.359 -11.760 -6.927 1.00 88.50 294 THR A N 1
ATOM 2219 C CA . THR A 1 294 ? -7.951 -12.104 -8.237 1.00 88.50 294 THR A CA 1
ATOM 2220 C C . THR A 1 294 ? -8.439 -10.882 -9.004 1.00 88.50 294 THR A C 1
ATOM 2222 O O . THR A 1 294 ? -8.778 -10.989 -10.183 1.00 88.50 294 THR A O 1
ATOM 2225 N N . THR A 1 295 ? -8.430 -9.729 -8.345 1.00 92.44 295 THR A N 1
ATOM 2226 C CA . THR A 1 295 ? -8.814 -8.440 -8.893 1.00 92.44 295 THR A CA 1
ATOM 2227 C C . THR A 1 295 ? -7.686 -7.441 -8.701 1.00 92.44 295 THR A C 1
ATOM 2229 O O . THR A 1 295 ? -6.832 -7.639 -7.831 1.00 92.44 295 THR A O 1
ATOM 2232 N N . ASP A 1 296 ? -7.685 -6.403 -9.521 1.00 94.06 296 ASP A N 1
ATOM 2233 C CA . ASP A 1 296 ? -6.772 -5.270 -9.432 1.00 94.06 296 ASP A CA 1
ATOM 2234 C C . ASP A 1 296 ? -7.167 -4.292 -8.305 1.00 94.06 296 ASP A C 1
ATOM 2236 O O . ASP A 1 296 ? -7.993 -4.622 -7.446 1.00 94.06 296 ASP A O 1
ATOM 2240 N N . MET A 1 297 ? -6.566 -3.097 -8.293 1.00 95.31 297 MET A N 1
ATOM 2241 C CA . MET A 1 297 ? -6.800 -2.070 -7.270 1.00 95.31 297 MET A CA 1
ATOM 2242 C C . MET A 1 297 ? -8.255 -1.572 -7.201 1.00 95.31 297 MET A C 1
ATOM 2244 O O . MET A 1 297 ? -8.690 -1.106 -6.148 1.00 95.31 297 MET A O 1
ATOM 2248 N N . GLU A 1 298 ? -9.015 -1.651 -8.296 1.00 92.62 298 GLU A N 1
ATOM 2249 C CA . GLU A 1 298 ? -10.384 -1.124 -8.390 1.00 92.62 298 GLU A CA 1
ATOM 2250 C C . GLU A 1 298 ? -11.451 -2.228 -8.462 1.00 92.62 298 GLU A C 1
ATOM 2252 O O . GLU A 1 298 ? -12.651 -1.942 -8.490 1.00 92.62 298 GLU A O 1
ATOM 2257 N N . GLY A 1 299 ? -11.027 -3.493 -8.421 1.00 92.44 299 GLY A N 1
ATOM 2258 C CA . GLY A 1 299 ? -11.911 -4.655 -8.396 1.00 92.44 299 GLY A CA 1
ATOM 2259 C C . GLY A 1 299 ? -12.119 -5.322 -9.757 1.00 92.44 299 GLY A C 1
ATOM 2260 O O . GLY A 1 299 ? -12.930 -6.251 -9.851 1.00 92.44 299 GLY A O 1
ATOM 2261 N N . ASP A 1 300 ? -11.393 -4.915 -10.799 1.00 92.62 300 ASP A N 1
ATOM 2262 C CA . ASP A 1 300 ? -11.458 -5.556 -12.108 1.00 92.62 300 ASP A CA 1
ATOM 2263 C C . ASP A 1 300 ? -10.717 -6.898 -12.083 1.00 92.62 300 ASP A C 1
ATOM 2265 O O . ASP A 1 300 ? -9.629 -7.042 -11.533 1.00 92.62 300 ASP A O 1
ATOM 2269 N N . THR A 1 301 ? -11.338 -7.939 -12.642 1.00 92.56 301 THR A N 1
ATOM 2270 C CA . THR A 1 301 ? -10.780 -9.301 -12.611 1.00 92.56 301 THR A CA 1
ATOM 2271 C C . THR A 1 301 ? -9.612 -9.438 -13.581 1.00 92.56 301 THR A C 1
ATOM 2273 O O . THR A 1 301 ? -9.793 -9.238 -14.781 1.00 92.56 301 THR A O 1
ATOM 2276 N N . TYR A 1 302 ? -8.463 -9.907 -13.089 1.00 91.56 302 TYR A N 1
ATOM 2277 C CA . TYR A 1 302 ? -7.291 -10.170 -13.923 1.00 91.56 302 TYR A CA 1
ATOM 2278 C C . TYR A 1 302 ? -7.549 -11.221 -15.011 1.00 91.56 302 TYR A C 1
ATOM 2280 O O . TYR A 1 302 ? -8.215 -12.244 -14.794 1.00 91.56 302 TYR A O 1
ATOM 2288 N N . ASN A 1 303 ? -6.935 -11.035 -16.182 1.00 90.19 303 ASN A N 1
ATOM 2289 C CA . ASN A 1 303 ? -6.900 -12.073 -17.202 1.00 90.19 303 ASN A CA 1
ATOM 2290 C C . ASN A 1 303 ? -6.080 -13.285 -16.728 1.00 90.19 303 ASN A C 1
ATOM 2292 O O . ASN A 1 303 ? -4.853 -13.296 -16.728 1.00 90.19 303 ASN A O 1
ATOM 2296 N N . THR A 1 304 ? -6.779 -14.376 -16.418 1.00 87.75 304 THR A N 1
ATOM 2297 C CA . THR A 1 304 ? -6.181 -15.638 -15.940 1.00 87.75 304 THR A CA 1
ATOM 2298 C C . THR A 1 304 ? -5.151 -16.293 -16.869 1.00 87.75 304 THR A C 1
ATOM 2300 O O . 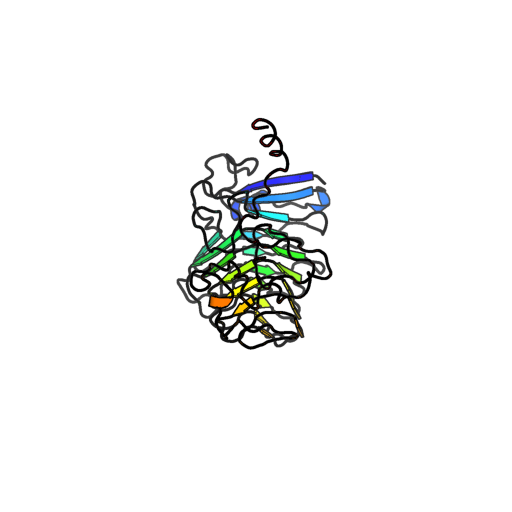THR A 1 304 ? -4.452 -17.200 -16.425 1.00 87.75 304 THR A O 1
ATOM 2303 N N . SER A 1 305 ? -5.046 -15.880 -18.137 1.00 87.62 305 SER A N 1
ATOM 2304 C CA . SER A 1 305 ? -4.030 -16.395 -19.070 1.00 87.62 305 SER A CA 1
ATOM 2305 C C . SER A 1 305 ? -2.720 -15.604 -19.038 1.00 87.62 305 SER A C 1
ATOM 2307 O O . SER A 1 305 ? -1.681 -16.165 -19.375 1.00 87.62 305 SER A O 1
ATOM 2309 N N . ALA A 1 306 ? -2.777 -14.326 -18.663 1.00 90.50 306 ALA A N 1
ATOM 2310 C CA . ALA A 1 306 ? -1.639 -13.420 -18.545 1.00 90.50 306 ALA A CA 1
ATOM 2311 C C . ALA A 1 306 ? -2.111 -12.161 -17.810 1.00 90.50 306 ALA A C 1
ATOM 2313 O O . ALA A 1 306 ? -2.967 -11.444 -18.328 1.00 90.50 306 ALA A O 1
ATOM 2314 N N . TYR A 1 307 ? -1.598 -11.913 -16.605 1.00 94.00 307 TYR A N 1
ATOM 2315 C CA . TYR A 1 307 ? -1.994 -10.729 -15.842 1.00 94.00 307 TYR A CA 1
ATOM 2316 C C . TYR A 1 307 ? -1.355 -9.494 -16.476 1.00 94.00 307 TYR A C 1
ATOM 2318 O O . TYR A 1 307 ? -0.267 -9.574 -17.053 1.00 94.00 307 TYR A O 1
ATOM 2326 N N . SER A 1 308 ? -2.001 -8.341 -16.354 1.00 96.00 308 SER A N 1
ATOM 2327 C CA . SER A 1 308 ? -1.304 -7.079 -16.588 1.00 96.00 308 SER A CA 1
ATOM 2328 C C . SER A 1 308 ? -0.276 -6.809 -15.483 1.00 96.00 308 SER A C 1
ATOM 2330 O O . SER A 1 308 ? -0.402 -7.314 -14.366 1.00 96.00 308 SER A O 1
ATOM 2332 N N . ILE A 1 309 ? 0.769 -6.050 -15.810 1.00 97.00 309 ILE A N 1
ATOM 2333 C CA . ILE A 1 309 ? 1.799 -5.604 -14.863 1.00 97.00 309 ILE A CA 1
ATOM 2334 C C . ILE A 1 309 ? 1.360 -4.281 -14.226 1.00 97.00 309 ILE A C 1
ATOM 2336 O O . ILE A 1 309 ? 0.926 -3.361 -14.920 1.00 97.00 309 ILE A O 1
ATOM 2340 N N . GLY A 1 310 ? 1.525 -4.169 -12.907 1.00 97.06 310 GLY A N 1
ATOM 2341 C CA . GLY A 1 310 ? 1.102 -3.008 -12.123 1.00 97.06 310 GLY A CA 1
ATOM 2342 C C . GLY A 1 310 ? -0.304 -3.151 -11.533 1.00 97.06 310 GLY A C 1
ATOM 2343 O O . GLY A 1 310 ? -0.835 -4.256 -11.420 1.00 97.06 310 GLY A O 1
ATOM 2344 N N . VAL A 1 311 ? -0.883 -2.021 -11.123 1.00 97.06 311 VAL A N 1
ATOM 2345 C CA . VAL A 1 311 ? -2.071 -1.963 -10.245 1.00 97.06 311 VAL A CA 1
ATOM 2346 C C . VAL A 1 311 ? -3.417 -2.067 -10.961 1.00 97.06 311 VAL A C 1
ATOM 2348 O O . VAL A 1 311 ? -4.451 -2.047 -10.299 1.00 97.06 311 VAL A O 1
ATOM 2351 N N . ASP A 1 312 ? -3.411 -2.141 -12.290 1.00 96.81 312 ASP A N 1
ATOM 2352 C CA . ASP A 1 312 ? -4.606 -2.052 -13.126 1.00 96.81 312 ASP A CA 1
ATOM 2353 C C . ASP A 1 312 ? -4.676 -3.225 -14.101 1.00 96.81 312 ASP A C 1
ATOM 2355 O O . ASP A 1 312 ? -3.682 -3.567 -14.748 1.00 96.81 312 ASP A O 1
ATOM 2359 N N . GLU A 1 313 ? -5.852 -3.826 -14.232 1.00 95.06 313 GLU A N 1
ATOM 2360 C CA . GLU A 1 313 ? -6.177 -4.711 -15.340 1.00 95.06 313 GLU A CA 1
ATOM 2361 C C . GLU A 1 313 ? -7.032 -3.936 -16.337 1.00 95.06 313 GLU A C 1
ATOM 2363 O O . GLU A 1 313 ? -8.129 -3.487 -16.022 1.00 95.06 313 GLU A O 1
ATOM 2368 N N . TYR A 1 314 ? -6.574 -3.835 -17.589 1.00 91.44 314 TYR A N 1
ATOM 2369 C CA . TYR A 1 314 ? -7.342 -3.127 -18.609 1.00 91.44 314 TYR A CA 1
ATOM 2370 C C . TYR A 1 314 ? -8.729 -3.761 -18.810 1.00 91.44 314 TYR A C 1
ATOM 2372 O O . TYR A 1 314 ? -8.904 -4.757 -19.523 1.00 91.44 314 TYR A O 1
ATOM 2380 N N . ALA A 1 315 ? -9.743 -3.113 -18.249 1.00 83.62 315 ALA A N 1
ATOM 2381 C CA . ALA A 1 315 ? -11.134 -3.360 -18.553 1.00 83.62 315 ALA A CA 1
ATOM 2382 C C . ALA A 1 315 ? -11.549 -2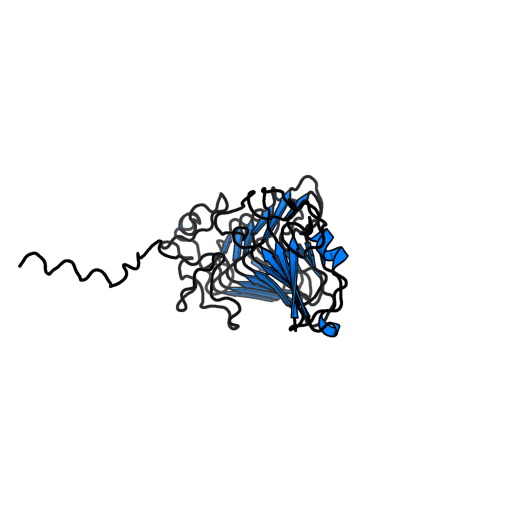.439 -19.706 1.00 83.62 315 ALA A C 1
ATOM 2384 O O . ALA A 1 315 ? -11.688 -1.224 -19.554 1.00 83.62 315 ALA A O 1
ATOM 2385 N N . ALA A 1 316 ? -11.775 -3.009 -20.895 1.00 70.94 316 ALA A N 1
ATOM 2386 C CA . ALA A 1 316 ? -12.337 -2.251 -22.010 1.00 70.94 316 ALA A CA 1
ATOM 2387 C C . ALA A 1 316 ? -13.675 -1.639 -21.566 1.00 70.94 316 ALA A C 1
ATOM 2389 O O . ALA A 1 316 ? -14.655 -2.364 -21.369 1.00 70.94 316 ALA A O 1
ATOM 2390 N N . SER A 1 317 ? -13.714 -0.316 -21.392 1.00 55.72 317 SER A N 1
ATOM 2391 C CA . SER A 1 317 ? -14.913 0.380 -20.928 1.00 55.72 317 SER A CA 1
ATOM 2392 C C . SER A 1 317 ? -16.121 0.006 -21.798 1.00 55.72 317 SER A C 1
ATOM 2394 O O . SER A 1 317 ? -16.207 0.321 -22.983 1.00 55.72 317 SER A O 1
ATOM 2396 N N . GLY A 1 318 ? -17.069 -0.721 -21.207 1.00 46.75 318 GLY A N 1
ATOM 2397 C CA . GLY A 1 318 ? -18.399 -0.919 -21.769 1.00 46.75 318 GLY A CA 1
ATOM 2398 C C . GLY A 1 318 ? -18.461 -1.696 -23.086 1.00 46.75 318 GLY A C 1
ATOM 2399 O O . GLY A 1 318 ? -18.973 -1.199 -24.090 1.00 46.75 318 GLY A O 1
ATOM 2400 N N . GLY A 1 319 ? -18.184 -2.997 -23.035 1.00 39.25 319 GLY A N 1
ATOM 2401 C CA . GLY A 1 319 ? -19.108 -3.900 -23.713 1.00 39.25 319 GLY A CA 1
ATOM 2402 C C . GLY A 1 319 ? -20.477 -3.737 -23.051 1.00 39.25 319 GLY A C 1
ATOM 2403 O O . GLY A 1 319 ? -20.731 -4.369 -22.031 1.00 39.25 319 GLY A O 1
ATOM 2404 N N . ILE A 1 320 ? -21.348 -2.861 -23.571 1.00 51.03 320 ILE A N 1
ATOM 2405 C CA . ILE A 1 320 ? -22.749 -2.813 -23.132 1.00 51.03 320 ILE A CA 1
ATOM 2406 C C . ILE A 1 320 ? -23.280 -4.239 -23.258 1.00 51.03 320 ILE A C 1
ATOM 2408 O O . ILE A 1 320 ? -23.478 -4.744 -24.366 1.00 51.03 320 ILE A O 1
ATOM 2412 N N . VAL A 1 321 ? -23.533 -4.890 -22.125 1.00 46.47 321 VAL A N 1
ATOM 2413 C CA . VAL A 1 321 ? -24.352 -6.093 -22.098 1.00 46.47 321 VAL A CA 1
ATOM 2414 C C . VAL A 1 321 ? -25.755 -5.616 -22.441 1.00 46.47 321 VAL A C 1
ATOM 2416 O O . VAL A 1 321 ? -26.502 -5.191 -21.566 1.00 46.47 321 VAL A O 1
ATOM 2419 N N . ILE A 1 322 ? -26.108 -5.609 -23.730 1.00 55.38 322 ILE A N 1
ATOM 2420 C CA . ILE A 1 322 ? -27.501 -5.438 -24.139 1.00 55.38 322 ILE A CA 1
ATOM 2421 C C . ILE A 1 322 ? -28.212 -6.676 -23.590 1.00 55.38 322 ILE A C 1
ATOM 2423 O O . ILE A 1 322 ? -27.928 -7.780 -24.066 1.00 55.38 322 ILE A O 1
ATOM 2427 N N . PRO A 1 323 ? -29.115 -6.547 -22.601 1.00 46.94 323 PRO A N 1
ATOM 2428 C CA . PRO A 1 323 ? -29.871 -7.692 -22.132 1.00 46.94 323 PRO A CA 1
ATOM 2429 C C . PRO A 1 323 ? -30.609 -8.270 -23.336 1.00 46.94 323 PRO A C 1
ATOM 2431 O O . PRO A 1 323 ? -31.246 -7.533 -24.093 1.00 46.94 323 PRO A O 1
ATOM 2434 N N . THR A 1 324 ? -30.553 -9.584 -23.520 1.00 54.62 324 THR A N 1
ATOM 2435 C CA . THR A 1 324 ? -31.101 -10.328 -24.668 1.00 54.62 324 THR A CA 1
ATOM 2436 C C . THR A 1 324 ? -32.635 -10.242 -24.812 1.00 54.62 324 THR A C 1
ATOM 2438 O O . THR A 1 324 ? -33.246 -11.035 -25.524 1.00 54.62 324 THR A O 1
ATOM 2441 N N . VAL A 1 325 ? -33.289 -9.283 -24.150 1.00 49.81 325 VAL A N 1
ATOM 2442 C CA . VAL A 1 325 ? -34.746 -9.137 -24.045 1.00 49.81 325 VAL A CA 1
ATOM 2443 C C . VAL A 1 325 ? -35.336 -8.156 -25.072 1.00 49.81 325 VAL A C 1
ATOM 2445 O O . VAL A 1 325 ? -36.550 -7.990 -25.125 1.00 49.81 325 VAL A O 1
ATOM 2448 N N . ILE A 1 326 ? -34.553 -7.570 -25.987 1.00 53.03 326 ILE A N 1
ATOM 2449 C CA . ILE A 1 326 ? -35.122 -6.868 -27.158 1.00 53.03 326 ILE A CA 1
ATOM 2450 C C . ILE A 1 326 ? -35.005 -7.748 -28.409 1.00 53.03 326 ILE A C 1
ATOM 2452 O O . ILE A 1 326 ? -34.280 -7.453 -29.352 1.00 53.03 326 ILE A O 1
ATOM 2456 N N . SER A 1 327 ? -35.774 -8.842 -28.434 1.00 50.78 327 SER A N 1
ATOM 2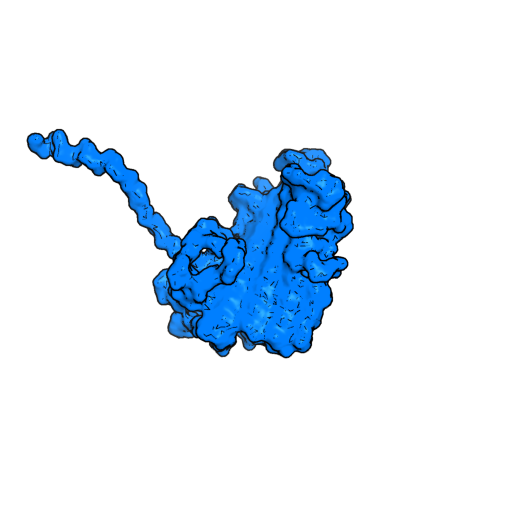457 C CA . SER A 1 327 ? -36.172 -9.513 -29.685 1.00 50.78 327 SER A CA 1
ATOM 2458 C C . SER A 1 327 ? -37.627 -9.216 -30.085 1.00 50.78 327 SER A C 1
ATOM 2460 O O . SER A 1 327 ? -38.106 -9.710 -31.106 1.00 50.78 327 SER A O 1
ATOM 2462 N N . LEU A 1 328 ? -38.340 -8.354 -29.344 1.00 49.81 328 LEU A N 1
ATOM 2463 C CA . LEU A 1 328 ? -39.775 -8.118 -29.556 1.00 49.81 328 LEU A CA 1
ATOM 2464 C C . LEU A 1 328 ? -40.145 -6.915 -30.447 1.00 49.81 328 LEU A C 1
ATOM 2466 O O . LEU A 1 328 ? -41.290 -6.476 -30.423 1.00 49.81 328 LEU A O 1
ATOM 2470 N N . ILE A 1 329 ? -39.235 -6.406 -31.287 1.00 56.31 329 ILE A N 1
ATOM 2471 C CA . ILE A 1 329 ? -39.576 -5.430 -32.348 1.00 56.31 329 ILE A CA 1
ATOM 2472 C C . ILE A 1 329 ? -39.049 -5.916 -33.705 1.00 56.31 329 ILE A C 1
ATOM 2474 O O . ILE A 1 329 ? -38.287 -5.253 -34.400 1.00 56.31 329 ILE A O 1
ATOM 2478 N N . ARG A 1 330 ? -39.463 -7.122 -34.107 1.00 49.38 330 ARG A N 1
ATOM 2479 C CA . ARG A 1 330 ? -39.392 -7.551 -35.517 1.00 49.38 330 ARG A CA 1
ATOM 2480 C C . ARG A 1 330 ? -40.663 -8.234 -36.024 1.00 49.38 330 ARG A C 1
ATOM 2482 O O . ARG A 1 330 ? -40.629 -8.911 -37.044 1.00 49.38 330 ARG A O 1
ATOM 2489 N N . ARG A 1 331 ? -41.797 -8.037 -35.339 1.00 51.47 331 ARG A N 1
ATOM 2490 C CA . ARG A 1 331 ? -43.087 -8.641 -35.723 1.00 51.47 331 ARG A CA 1
ATOM 2491 C C . ARG A 1 331 ? -44.289 -7.688 -35.692 1.00 51.47 331 ARG A C 1
ATOM 2493 O O . ARG A 1 331 ? -45.402 -8.120 -35.426 1.00 51.47 331 ARG A O 1
ATOM 2500 N N . LEU A 1 332 ? -44.062 -6.402 -35.971 1.00 51.00 332 LEU A N 1
ATOM 2501 C CA . LEU A 1 332 ? -45.132 -5.410 -36.177 1.00 51.00 332 LEU A CA 1
ATOM 2502 C C . LEU A 1 332 ? -45.083 -4.708 -37.545 1.00 51.00 332 LEU A C 1
ATOM 2504 O O . LEU A 1 332 ? -45.815 -3.751 -37.769 1.00 51.00 332 LEU A O 1
ATOM 2508 N N . ILE A 1 333 ? -44.271 -5.201 -38.484 1.00 61.16 333 ILE A N 1
ATOM 2509 C CA . ILE A 1 333 ? -44.336 -4.793 -39.893 1.00 61.16 333 ILE A CA 1
ATOM 2510 C C . ILE A 1 333 ? -44.091 -6.048 -40.740 1.00 61.16 333 ILE A C 1
ATOM 2512 O O . ILE A 1 333 ? -42.945 -6.439 -40.954 1.00 61.16 333 ILE A O 1
ATOM 2516 N N . GLY A 1 334 ? -45.173 -6.725 -41.126 1.00 48.62 334 GLY A N 1
ATOM 2517 C CA . GLY A 1 334 ? -45.160 -7.973 -41.896 1.00 48.62 334 GLY A CA 1
ATOM 2518 C C . GLY A 1 334 ? -46.365 -8.837 -41.586 1.00 48.62 334 GLY A C 1
ATOM 2519 O O . GLY A 1 334 ? -46.266 -9.620 -40.616 1.00 48.62 334 GLY A O 1
#

Radius of gyration: 20.83 Å; chains: 1; bounding box: 68×39×66 Å

Secondary structure (DSSP, 8-state):
-EEEEEEE-TT--S-S-SSSSSS-BSSHHHHHHHH--BHHHHTEEEEEEE--SS---B---EEE-S-B--SSS-EEEEEPTTT---TT---TTS-EEEEESS-SEEE--SSEEEES-EEEEE--SS---EEEEE--SSSS--EEEES-EEEESS--SS-EEEEE-STT-EEEEES-EEES-SEEEEE-TT-EEEEES-EEE--SSEEEEE-STT-EEEEES-EEESSS-SEEESSEEEEES-B-SS--SBS-BPPGGG-GGGTEEEGGGTEEEEPTTSSSTT-SPSS-TT---SB-TTSPBP-TTSPPSSS-----TT-----TT---SSSS--

pLDDT: mean 91.13, std 12.18, range [39.25, 98.88]

Foldseek 3Di:
DEEDEFEEELPADDCQPRPDRNNHHNAPQSVQVPPADEQVVVVYAYEYEYWYQALDERADAHENDNYHADQRHAYEYEYDVPQFADQADDDSRHYEYEYELEARYHYADARYEYGRYEYEYEYDDQHQYENYEYDYDDQDGEYEYELYEYYYPAEHPHYEPYEDDYANAEYEYELYEADHYLEPYEYEANHEYEAYQAEQDQNAAEDYDYPYQRYEYEAFLAEAENYPYHHHHNYHYAHDLYEYLVQDHHLYFDWDVNDCVQAFVCVVRSNRQGDCRICLALSTDADDPPPPDQAFSVRHGADRHGGGRHRDHDDPPDPPPPPPPPPPPPPPPD